Protein AF-S2LGA9-F1 (afdb_monomer_lite)

Organism: NCBI:txid457404

Secondary structure (DSSP, 8-state):
--EEEEEESSS-EEEEEEES-EEEEEEESSEEEEEESSS-EEEEEEES-EEEEEEESSEEEEEESSS-EEEEEEES-EEEEEEESSEEEEE--SSTT--EEEEEEE-SS-EEEEEEESSEEEEEESSS-EEEEEEESTT-EEEEEEESSEEEEEESSS-EEEEE-SS-EEEEESSEEEESSEEEES-EEEEESSEEEESSS-SEETT-EEEEE-SEEEE--SS-----HHHHTTTTPPPP-EEEEEEE-TT-PEEEEEE----PPPP-

Structure (mmCIF, N/CA/C/O backbone):
data_AF-S2LGA9-F1
#
_entry.id   AF-S2LGA9-F1
#
loop_
_atom_site.group_PDB
_atom_site.id
_atom_site.type_symbol
_atom_site.label_atom_id
_atom_site.label_alt_id
_atom_site.label_comp_id
_atom_site.label_asym_id
_atom_site.label_entity_id
_atom_site.label_seq_id
_atom_site.pdbx_PDB_ins_code
_atom_site.Cartn_x
_atom_site.Cartn_y
_atom_site.Cartn_z
_atom_site.occupancy
_atom_site.B_iso_or_equiv
_atom_site.auth_seq_id
_atom_site.auth_comp_id
_atom_site.auth_asym_id
_atom_site.auth_atom_id
_atom_site.pdbx_PDB_model_num
ATOM 1 N N . ASN A 1 1 ? 9.264 -18.770 -9.076 1.00 58.66 1 ASN A N 1
ATOM 2 C CA . ASN A 1 1 ? 10.327 -18.511 -8.082 1.00 58.66 1 ASN A CA 1
ATOM 3 C C . ASN A 1 1 ? 11.539 -18.006 -8.833 1.00 58.66 1 ASN A C 1
ATOM 5 O O . ASN A 1 1 ? 11.959 -18.672 -9.769 1.00 58.66 1 ASN A O 1
ATOM 9 N N . GLY A 1 2 ? 12.019 -16.812 -8.504 1.00 82.31 2 GLY A N 1
ATOM 10 C CA . GLY A 1 2 ? 13.086 -16.122 -9.229 1.00 82.31 2 GLY A CA 1
ATOM 11 C C . GLY A 1 2 ? 13.184 -14.665 -8.782 1.00 82.31 2 GLY A C 1
ATOM 12 O O . GLY A 1 2 ? 12.332 -14.202 -8.023 1.00 82.31 2 GLY A O 1
ATOM 13 N N . THR A 1 3 ? 14.211 -13.963 -9.244 1.00 92.00 3 THR A N 1
ATOM 14 C CA . THR A 1 3 ? 14.429 -12.547 -8.933 1.00 92.00 3 THR A CA 1
ATOM 15 C C . THR A 1 3 ? 14.312 -11.733 -10.216 1.00 92.00 3 THR A C 1
ATOM 17 O O . THR A 1 3 ? 14.988 -12.042 -11.194 1.00 92.00 3 THR A O 1
ATOM 20 N N . ILE A 1 4 ? 13.470 -10.704 -10.207 1.00 92.62 4 ILE A N 1
ATOM 21 C CA . ILE A 1 4 ? 13.366 -9.683 -11.250 1.00 92.62 4 ILE A CA 1
ATOM 22 C C . ILE A 1 4 ? 13.793 -8.361 -10.616 1.00 92.62 4 ILE A C 1
ATOM 24 O O . ILE A 1 4 ? 13.181 -7.916 -9.646 1.00 92.62 4 ILE A O 1
ATOM 28 N N . THR A 1 5 ? 14.837 -7.736 -11.155 1.00 88.19 5 THR A N 1
ATOM 29 C CA . THR A 1 5 ? 15.390 -6.502 -10.590 1.00 88.19 5 THR A CA 1
ATOM 30 C C . THR A 1 5 ? 15.661 -5.483 -11.686 1.00 88.19 5 THR A C 1
ATOM 32 O O . THR A 1 5 ? 16.438 -5.753 -12.600 1.00 88.19 5 THR A O 1
ATOM 35 N N . GLY A 1 6 ? 15.076 -4.295 -11.547 1.00 88.25 6 GLY A N 1
ATOM 36 C CA . GLY A 1 6 ? 15.502 -3.082 -12.233 1.00 88.25 6 GLY A CA 1
ATOM 37 C C . GLY A 1 6 ? 16.333 -2.202 -11.303 1.00 88.25 6 GLY A C 1
ATOM 38 O O . GLY A 1 6 ? 15.943 -1.941 -10.162 1.00 88.25 6 GLY A O 1
ATOM 39 N N . THR A 1 7 ? 17.470 -1.708 -11.792 1.00 90.06 7 THR A N 1
ATOM 40 C CA . THR A 1 7 ? 18.304 -0.708 -11.106 1.00 90.06 7 THR A CA 1
ATOM 41 C C . THR A 1 7 ? 18.660 0.416 -12.069 1.00 90.06 7 THR A C 1
ATOM 43 O O . THR A 1 7 ? 19.183 0.139 -13.147 1.00 90.06 7 THR A O 1
ATOM 46 N N . SER A 1 8 ? 18.430 1.670 -11.682 1.00 87.56 8 SER A N 1
ATOM 47 C CA . SER A 1 8 ? 18.852 2.842 -12.460 1.00 87.56 8 SER A CA 1
ATOM 48 C C . SER A 1 8 ? 19.505 3.892 -11.568 1.00 87.56 8 SER A C 1
ATOM 50 O O . SER A 1 8 ? 19.040 4.147 -10.460 1.00 87.56 8 SER A O 1
ATOM 52 N N . THR A 1 9 ? 20.572 4.520 -12.062 1.00 82.38 9 THR A N 1
ATOM 53 C CA . THR A 1 9 ? 21.290 5.591 -11.353 1.00 82.38 9 THR A CA 1
ATOM 54 C C . THR A 1 9 ? 20.900 7.004 -11.800 1.00 82.38 9 THR A C 1
ATOM 56 O O . THR A 1 9 ? 21.305 7.990 -11.189 1.00 82.38 9 THR A O 1
ATOM 59 N N . GLY A 1 10 ? 20.138 7.118 -12.893 1.00 79.69 10 GLY A N 1
ATOM 60 C CA . GLY A 1 10 ? 19.838 8.395 -13.552 1.00 79.69 10 GLY A CA 1
ATOM 61 C C . GLY A 1 10 ? 18.371 8.589 -13.938 1.00 79.69 10 GLY A C 1
ATOM 62 O O . GLY A 1 10 ? 17.967 9.706 -14.250 1.00 79.69 10 GLY A O 1
ATOM 63 N N . THR A 1 11 ? 17.575 7.521 -13.940 1.00 87.88 11 THR A N 1
ATOM 64 C CA . THR A 1 11 ? 16.201 7.513 -14.458 1.00 87.88 11 THR A CA 1
ATOM 65 C C . THR A 1 11 ? 15.285 6.655 -13.587 1.00 87.88 11 THR A C 1
ATOM 67 O O . THR A 1 11 ? 15.694 6.113 -12.558 1.00 87.88 11 THR A O 1
ATOM 70 N N . TYR A 1 12 ? 14.019 6.549 -13.990 1.00 92.50 12 TYR A N 1
ATOM 71 C CA . TYR A 1 12 ? 13.064 5.621 -13.394 1.00 92.50 12 TYR A CA 1
ATOM 72 C C . TYR A 1 12 ? 13.575 4.180 -13.431 1.00 92.50 12 TYR A C 1
ATOM 74 O O . TYR A 1 12 ? 14.275 3.783 -14.366 1.00 92.50 12 TYR A O 1
ATOM 82 N N . SER A 1 13 ? 13.196 3.398 -12.426 1.00 95.81 13 SER A N 1
ATOM 83 C CA . SER A 1 13 ? 13.544 1.984 -12.348 1.00 95.81 13 SER A CA 1
ATOM 84 C C . SER A 1 13 ? 12.318 1.134 -12.071 1.00 95.81 13 SER A C 1
ATOM 86 O O . SER A 1 13 ? 11.511 1.484 -11.214 1.00 95.81 13 SER A O 1
ATOM 88 N N . TYR A 1 14 ? 12.203 0.011 -12.774 1.00 96.62 14 TYR A N 1
ATOM 89 C CA . TYR A 1 14 ? 11.029 -0.851 -12.750 1.00 96.62 14 TYR A CA 1
ATOM 90 C C . TYR A 1 14 ? 11.454 -2.296 -12.500 1.00 96.62 14 TYR A C 1
ATOM 92 O O . TYR A 1 14 ? 12.314 -2.804 -13.217 1.00 96.62 14 TYR A O 1
ATOM 100 N N . GLY A 1 15 ? 10.833 -2.974 -11.536 1.00 97.31 15 GLY A N 1
ATOM 101 C CA . GLY A 1 15 ? 10.885 -4.434 -11.475 1.00 97.31 15 GLY A CA 1
ATOM 102 C C . GLY A 1 15 ? 10.101 -5.020 -12.648 1.00 97.31 15 GLY A C 1
ATOM 103 O O . GLY A 1 15 ? 10.649 -5.739 -13.478 1.00 97.31 15 GLY A O 1
ATOM 104 N N . ILE A 1 16 ? 8.830 -4.638 -12.767 1.00 97.19 16 ILE A N 1
ATOM 105 C CA . ILE A 1 16 ? 7.974 -4.941 -13.920 1.00 97.19 16 ILE A CA 1
ATOM 106 C C . ILE A 1 16 ? 7.334 -3.644 -14.411 1.00 97.19 16 ILE A C 1
ATOM 108 O O . ILE A 1 16 ? 6.804 -2.877 -13.612 1.00 97.19 16 ILE A O 1
ATOM 112 N N . CYS A 1 17 ? 7.358 -3.420 -15.724 1.00 97.38 17 CYS A N 1
ATOM 113 C CA . CYS A 1 17 ? 6.655 -2.321 -16.381 1.00 97.38 17 CYS A CA 1
ATOM 114 C C . CYS A 1 17 ? 5.637 -2.893 -17.376 1.00 97.38 17 CYS A C 1
ATOM 116 O O . CYS A 1 17 ? 6.016 -3.615 -18.299 1.00 97.38 17 CYS A O 1
ATOM 118 N N . ASN A 1 18 ? 4.359 -2.582 -17.175 1.00 97.44 18 ASN A N 1
ATOM 119 C CA . ASN A 1 18 ? 3.269 -2.846 -18.107 1.00 97.44 18 ASN A CA 1
ATOM 120 C C . ASN A 1 18 ? 2.686 -1.504 -18.557 1.00 97.44 18 ASN A C 1
ATOM 122 O O . ASN A 1 18 ? 1.871 -0.916 -17.850 1.00 97.44 18 ASN A O 1
ATOM 126 N N . GLU A 1 19 ? 3.122 -1.009 -19.713 1.00 97.00 19 GLU A N 1
ATOM 127 C CA . GLU A 1 19 ? 2.663 0.261 -20.281 1.00 97.00 19 GLU A CA 1
ATOM 128 C C . GLU A 1 19 ? 1.884 -0.003 -21.574 1.00 97.00 19 GLU A C 1
ATOM 130 O O . GLU A 1 19 ? 2.404 -0.633 -22.495 1.00 97.00 19 GLU A O 1
ATOM 135 N N . GLY A 1 20 ? 0.615 0.417 -21.630 1.00 96.44 20 GLY A N 1
ATOM 136 C CA . GLY A 1 20 ? -0.270 0.186 -22.784 1.00 96.44 20 GLY A CA 1
ATOM 137 C C . GLY A 1 20 ? -0.671 -1.277 -23.030 1.00 96.44 20 GLY A C 1
ATOM 138 O O . GLY A 1 20 ? -1.336 -1.577 -24.022 1.00 96.44 20 GLY A O 1
ATOM 139 N N . GLY A 1 21 ? -0.237 -2.203 -22.171 1.00 96.19 21 GLY A N 1
ATOM 140 C CA . GLY A 1 21 ? -0.386 -3.643 -22.361 1.00 96.19 21 GLY A CA 1
ATOM 141 C C . GLY A 1 21 ? -1.586 -4.263 -21.644 1.00 96.19 21 GLY A C 1
ATOM 142 O O . GLY A 1 21 ? -2.298 -3.634 -20.860 1.00 96.19 21 GLY A O 1
ATOM 143 N N . THR A 1 22 ? -1.801 -5.553 -21.904 1.00 98.12 22 THR A N 1
ATOM 144 C CA . THR A 1 22 ? -2.757 -6.390 -21.170 1.00 98.12 22 THR A CA 1
ATOM 145 C C . THR A 1 22 ? -2.045 -7.625 -20.641 1.00 98.12 22 THR A C 1
ATOM 147 O O . THR A 1 22 ? -1.488 -8.406 -21.411 1.00 98.12 22 THR A O 1
ATOM 150 N N . ILE A 1 23 ? -2.099 -7.823 -19.328 1.00 98.25 23 ILE A N 1
ATOM 151 C CA . ILE A 1 23 ? -1.626 -9.032 -18.660 1.00 98.25 23 ILE A CA 1
ATOM 152 C C . ILE A 1 23 ? -2.844 -9.751 -18.085 1.00 98.25 23 ILE A C 1
ATOM 154 O O . ILE A 1 23 ? -3.534 -9.217 -17.224 1.00 98.25 23 ILE A O 1
ATOM 158 N N . GLY A 1 24 ? -3.111 -10.980 -18.530 1.00 98.44 24 GLY A N 1
ATOM 159 C CA . GLY A 1 24 ? -4.204 -11.778 -17.963 1.00 98.44 24 GLY A CA 1
ATOM 160 C C . GLY A 1 24 ? -3.960 -12.094 -16.486 1.00 98.44 24 GLY A C 1
ATOM 161 O O . GLY A 1 24 ? -4.748 -11.726 -15.618 1.00 98.44 24 GLY A O 1
ATOM 162 N N . THR A 1 25 ? -2.819 -12.717 -16.188 1.00 98.38 25 THR A N 1
ATOM 163 C CA . THR A 1 25 ? -2.405 -13.037 -14.819 1.00 98.38 25 THR A CA 1
ATOM 164 C C . THR A 1 25 ? -0.927 -12.730 -14.634 1.00 98.38 25 THR A C 1
ATOM 166 O O . THR A 1 25 ? -0.085 -13.223 -15.383 1.00 98.38 25 THR A O 1
ATOM 169 N N . LEU A 1 26 ? -0.616 -11.942 -13.610 1.00 98.12 26 LEU A N 1
ATOM 170 C CA . LEU A 1 26 ? 0.732 -11.695 -13.127 1.00 98.12 26 LEU A CA 1
ATOM 171 C C . LEU A 1 26 ? 0.913 -12.404 -11.786 1.00 98.12 26 LEU A C 1
ATOM 173 O O . LEU A 1 26 ? 0.283 -12.034 -10.800 1.00 98.12 26 LEU A O 1
ATOM 177 N N . THR A 1 27 ? 1.783 -13.412 -11.731 1.00 98.12 27 THR A N 1
ATOM 178 C CA . THR A 1 27 ? 2.088 -14.129 -10.484 1.00 98.12 27 THR A CA 1
ATOM 179 C C . THR A 1 27 ? 3.524 -13.873 -10.049 1.00 98.12 27 THR A C 1
ATOM 181 O O . THR A 1 27 ? 4.467 -14.320 -10.702 1.00 98.12 27 THR A O 1
ATOM 184 N N . ASN A 1 28 ? 3.697 -13.220 -8.901 1.00 97.75 28 ASN A N 1
ATOM 185 C CA . ASN A 1 28 ? 4.987 -13.079 -8.240 1.00 97.75 28 ASN A CA 1
ATOM 186 C C . ASN A 1 28 ? 5.107 -14.079 -7.082 1.00 97.75 28 ASN A C 1
ATOM 188 O O . ASN A 1 28 ? 4.520 -13.886 -6.023 1.00 97.75 28 ASN A O 1
ATOM 192 N N . ASN A 1 29 ? 5.912 -15.125 -7.270 1.00 97.94 29 ASN A N 1
ATOM 193 C CA . ASN A 1 29 ? 6.285 -16.081 -6.213 1.00 97.94 29 ASN A CA 1
ATOM 194 C C . ASN A 1 29 ? 7.739 -15.890 -5.734 1.00 97.94 29 ASN A C 1
ATOM 196 O O . ASN A 1 29 ? 8.292 -16.750 -5.058 1.00 97.94 29 ASN A O 1
ATOM 200 N N . GLY A 1 30 ? 8.415 -14.834 -6.189 1.00 97.50 30 GLY A N 1
ATOM 201 C CA . GLY A 1 30 ? 9.821 -14.571 -5.896 1.00 97.50 30 GLY A CA 1
ATOM 202 C C . GLY A 1 30 ? 10.025 -13.131 -5.453 1.00 97.50 30 GLY A C 1
ATOM 203 O O . GLY A 1 30 ? 9.204 -12.591 -4.719 1.00 97.50 30 GLY A O 1
ATOM 204 N N . THR A 1 31 ? 11.099 -12.505 -5.912 1.00 98.31 31 THR A N 1
ATOM 205 C CA . THR A 1 31 ? 11.400 -11.107 -5.589 1.00 98.31 31 THR A CA 1
ATOM 206 C C . THR A 1 31 ? 11.302 -10.264 -6.849 1.00 98.31 31 THR A C 1
ATOM 208 O O . THR A 1 31 ? 11.946 -10.580 -7.844 1.00 98.31 31 THR A O 1
ATOM 211 N N . THR A 1 32 ? 10.524 -9.188 -6.797 1.00 98.44 32 THR A N 1
ATOM 212 C CA . THR A 1 32 ? 10.418 -8.179 -7.854 1.00 98.44 32 THR A CA 1
ATOM 213 C C . THR A 1 32 ? 10.795 -6.819 -7.277 1.00 98.44 32 THR A C 1
ATOM 215 O O . THR A 1 32 ? 10.130 -6.339 -6.359 1.00 98.44 32 THR A O 1
ATOM 218 N N . THR A 1 33 ? 11.847 -6.193 -7.801 1.00 98.12 33 THR A N 1
ATOM 219 C CA . THR A 1 33 ? 12.394 -4.948 -7.245 1.00 98.12 33 THR A CA 1
ATOM 220 C C . THR A 1 33 ? 12.656 -3.906 -8.325 1.00 98.12 33 THR A C 1
ATOM 222 O O . THR A 1 33 ? 13.310 -4.211 -9.319 1.00 98.12 33 THR A O 1
ATOM 225 N N . GLY A 1 34 ? 12.222 -2.663 -8.105 1.00 97.81 34 GLY A N 1
ATOM 226 C CA . GLY A 1 34 ? 12.680 -1.492 -8.858 1.00 97.81 34 GLY A CA 1
ATOM 227 C C . GLY A 1 34 ? 13.363 -0.483 -7.944 1.00 97.81 34 GLY A C 1
ATOM 228 O O . GLY A 1 34 ? 12.717 0.138 -7.100 1.00 97.81 34 GLY A O 1
ATOM 229 N N . THR A 1 35 ? 14.670 -0.308 -8.128 1.00 96.88 35 THR A N 1
ATOM 230 C CA . THR A 1 35 ? 15.502 0.615 -7.343 1.00 96.88 35 THR A CA 1
ATOM 231 C C . THR A 1 35 ? 16.031 1.740 -8.223 1.00 96.88 35 THR A C 1
ATOM 233 O O . THR A 1 35 ? 16.688 1.467 -9.230 1.00 96.88 35 THR A O 1
ATOM 236 N N . SER A 1 36 ? 15.776 2.996 -7.859 1.00 94.44 36 SER A N 1
ATOM 237 C CA . SER A 1 36 ? 16.357 4.167 -8.534 1.00 94.44 36 SER A CA 1
ATOM 238 C C . SER A 1 36 ? 17.132 5.032 -7.546 1.00 94.44 36 SER A C 1
ATOM 240 O O . SER A 1 36 ? 16.655 5.259 -6.446 1.00 94.44 36 SER A O 1
ATOM 242 N N . THR A 1 37 ? 18.302 5.552 -7.911 1.00 90.94 37 THR A N 1
ATOM 243 C CA . THR A 1 37 ? 19.033 6.470 -7.016 1.00 90.94 37 THR A CA 1
ATOM 244 C C . THR A 1 37 ? 18.646 7.932 -7.224 1.00 90.94 37 THR A C 1
ATOM 246 O O . THR A 1 37 ? 18.849 8.734 -6.330 1.00 90.94 37 THR A O 1
ATOM 249 N N . SER A 1 38 ? 18.092 8.327 -8.375 1.00 87.50 38 SER A N 1
ATOM 250 C CA . SER A 1 38 ? 17.824 9.747 -8.694 1.00 87.50 38 SER A CA 1
ATOM 251 C C . SER A 1 38 ? 16.379 10.052 -9.096 1.00 87.50 38 SER A C 1
ATOM 253 O O . SER A 1 38 ? 15.965 11.213 -9.109 1.00 87.50 38 SER A O 1
ATOM 255 N N . SER A 1 39 ? 15.603 9.022 -9.435 1.00 91.62 39 SER A N 1
ATOM 256 C CA . SER A 1 39 ? 14.206 9.137 -9.841 1.00 91.62 39 SER A CA 1
ATOM 257 C C . SER A 1 39 ? 13.334 8.154 -9.059 1.00 91.62 39 SER A C 1
ATOM 259 O O . SER A 1 39 ? 13.760 7.616 -8.046 1.00 91.62 39 SER A O 1
ATOM 261 N N . SER A 1 40 ? 12.091 7.930 -9.475 1.00 95.19 40 SER A N 1
ATOM 262 C CA . SER A 1 40 ? 11.203 6.986 -8.797 1.00 95.19 40 SER A CA 1
ATOM 263 C C . SER A 1 40 ? 11.577 5.526 -9.054 1.00 95.19 40 SER A C 1
ATOM 265 O O . SER A 1 40 ? 11.982 5.151 -10.160 1.00 95.19 40 SER A O 1
ATOM 267 N N . GLY A 1 41 ? 11.437 4.709 -8.011 1.00 97.56 41 GLY A N 1
ATOM 268 C CA . GLY A 1 41 ? 11.607 3.259 -8.062 1.00 97.56 41 GLY A CA 1
ATOM 269 C C . GLY A 1 41 ? 10.263 2.554 -7.929 1.00 97.56 41 GLY A C 1
ATOM 270 O O . GLY A 1 41 ? 9.512 2.825 -6.993 1.00 97.56 41 GLY A O 1
ATOM 271 N N . TYR A 1 42 ? 9.973 1.647 -8.856 1.00 98.25 42 TYR A N 1
ATOM 272 C CA . TYR A 1 42 ? 8.695 0.954 -8.967 1.00 98.25 42 TYR A CA 1
ATOM 273 C C . TYR A 1 42 ? 8.910 -0.556 -8.899 1.00 98.25 42 TYR A C 1
ATOM 275 O O . TYR A 1 42 ? 9.566 -1.126 -9.769 1.00 98.25 42 TYR A O 1
ATOM 283 N N . GLY A 1 43 ? 8.327 -1.234 -7.912 1.00 98.56 43 GLY A N 1
ATOM 284 C CA . GLY A 1 43 ? 8.288 -2.697 -7.915 1.00 98.56 43 GLY A CA 1
ATOM 285 C C . GLY A 1 43 ? 7.512 -3.190 -9.134 1.00 98.56 43 GLY A C 1
ATOM 286 O O . GLY A 1 43 ? 8.059 -3.879 -9.995 1.00 98.56 43 GLY A O 1
ATOM 287 N N . ILE A 1 44 ? 6.262 -2.747 -9.250 1.00 98.56 44 ILE A N 1
ATOM 288 C CA . ILE A 1 44 ? 5.434 -2.910 -10.447 1.00 98.56 44 ILE A CA 1
ATOM 289 C C . ILE A 1 44 ? 4.897 -1.543 -10.860 1.00 98.56 44 ILE A C 1
ATOM 291 O O . ILE A 1 44 ? 4.317 -0.831 -10.043 1.00 98.56 44 ILE A O 1
ATOM 295 N N . TYR A 1 45 ? 5.061 -1.205 -12.133 1.00 98.31 45 TYR A N 1
ATOM 296 C CA . TYR A 1 45 ? 4.444 -0.047 -12.761 1.00 98.31 45 TYR A CA 1
ATOM 297 C C . TYR A 1 45 ? 3.456 -0.520 -13.825 1.00 98.31 45 TYR A C 1
ATOM 299 O O . TYR A 1 45 ? 3.853 -1.151 -14.804 1.00 98.31 45 TYR A O 1
ATOM 307 N N . ASN A 1 46 ? 2.171 -0.255 -13.609 1.00 98.06 46 ASN A N 1
ATOM 308 C CA . ASN A 1 46 ? 1.087 -0.556 -14.537 1.00 98.06 46 ASN A CA 1
ATOM 309 C C . ASN A 1 46 ? 0.492 0.771 -15.003 1.00 98.06 46 ASN A C 1
ATOM 311 O O . ASN A 1 46 ? -0.076 1.491 -14.187 1.00 98.06 46 ASN A O 1
ATOM 315 N N . LYS A 1 47 ? 0.652 1.115 -16.281 1.00 97.06 47 LYS A N 1
ATOM 316 C CA . LYS A 1 47 ? 0.304 2.441 -16.795 1.00 97.06 47 LYS A CA 1
ATOM 317 C C . LYS A 1 47 ? -0.507 2.368 -18.076 1.00 97.06 47 LYS A C 1
ATOM 319 O O . LYS A 1 47 ? -0.051 1.768 -19.051 1.00 97.06 47 LYS A O 1
ATOM 324 N N . SER A 1 48 ? -1.679 3.003 -18.098 1.00 96.00 48 SER A N 1
ATOM 325 C CA . SER A 1 48 ? -2.583 2.975 -19.261 1.00 96.00 48 SER A CA 1
ATOM 326 C C . SER A 1 48 ? -2.815 1.546 -19.767 1.00 96.00 48 SER A C 1
ATOM 328 O O . SER A 1 48 ? -2.796 1.276 -20.965 1.00 96.00 48 SER A O 1
ATOM 330 N N . ALA A 1 49 ? -2.929 0.604 -18.833 1.00 96.62 49 ALA A N 1
ATOM 331 C CA . ALA A 1 49 ? -2.810 -0.823 -19.081 1.00 96.62 49 ALA A CA 1
ATOM 332 C C . ALA A 1 49 ? -3.796 -1.616 -18.217 1.00 96.62 49 ALA A C 1
ATOM 334 O O . ALA A 1 49 ? -4.474 -1.075 -17.344 1.00 96.62 49 ALA A O 1
ATOM 335 N N . THR A 1 50 ? -3.903 -2.917 -18.478 1.00 97.94 50 THR A N 1
ATOM 336 C CA . THR A 1 50 ? -4.813 -3.810 -17.749 1.00 97.94 50 THR A CA 1
ATOM 337 C C . THR A 1 50 ? -4.062 -5.003 -17.185 1.00 97.94 50 THR A C 1
ATOM 339 O O . THR A 1 50 ? -3.300 -5.660 -17.898 1.00 97.94 50 THR A O 1
ATOM 342 N N . ILE A 1 51 ? -4.324 -5.313 -15.917 1.00 98.62 51 ILE A N 1
ATOM 343 C CA . ILE A 1 51 ? -3.975 -6.59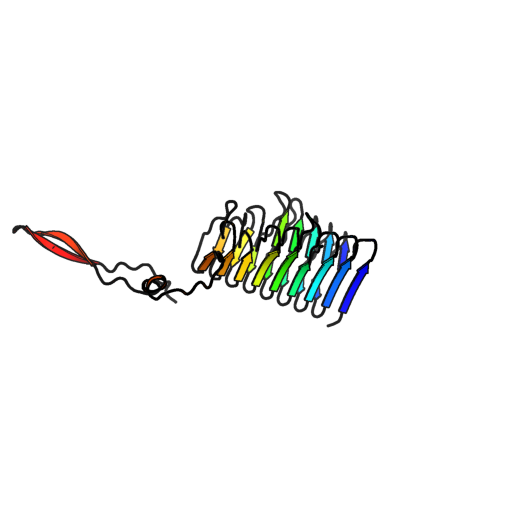0 -15.299 1.00 98.62 51 ILE A CA 1
ATOM 344 C C . ILE A 1 51 ? -5.272 -7.260 -14.840 1.00 98.62 51 ILE A C 1
ATOM 346 O O . ILE A 1 51 ? -6.031 -6.688 -14.062 1.00 98.62 51 ILE A O 1
ATOM 350 N N . GLY A 1 52 ? -5.542 -8.480 -15.303 1.00 98.69 52 GLY A N 1
ATOM 351 C CA . GLY A 1 52 ? -6.681 -9.256 -14.808 1.00 98.69 52 GLY A CA 1
ATOM 352 C C . GLY A 1 52 ? -6.472 -9.609 -13.336 1.00 98.69 52 GLY A C 1
ATOM 353 O O . GLY A 1 52 ? -7.107 -9.044 -12.451 1.00 98.69 52 GLY A O 1
ATOM 354 N N . THR A 1 53 ? -5.508 -10.486 -13.066 1.00 98.81 53 THR A N 1
ATOM 355 C CA . THR A 1 53 ? -5.160 -10.898 -11.700 1.00 98.81 53 THR A CA 1
ATOM 356 C C . THR A 1 53 ? -3.696 -10.617 -11.403 1.00 98.81 53 THR A C 1
ATOM 358 O O . THR A 1 53 ? -2.815 -11.121 -12.098 1.00 98.81 53 THR A O 1
ATOM 361 N N . LEU A 1 54 ? -3.425 -9.870 -10.337 1.00 98.75 54 LEU A N 1
ATOM 362 C CA . LEU A 1 54 ? -2.100 -9.719 -9.749 1.00 98.75 54 LEU A CA 1
ATOM 363 C C . LEU A 1 54 ? -2.035 -10.544 -8.463 1.00 98.75 54 LEU A C 1
ATOM 365 O O . LEU A 1 54 ? -2.633 -10.185 -7.453 1.00 98.75 54 LEU A O 1
ATOM 369 N N . LEU A 1 55 ? -1.303 -11.655 -8.505 1.00 98.75 55 LEU A N 1
ATOM 370 C CA . LEU A 1 55 ? -1.088 -12.549 -7.372 1.00 98.75 55 LEU A CA 1
ATOM 371 C C . LEU A 1 55 ? 0.334 -12.383 -6.840 1.00 98.75 55 LEU A C 1
ATOM 373 O O . LEU A 1 55 ? 1.292 -12.843 -7.465 1.00 98.75 55 LEU A O 1
ATOM 377 N N . ASN A 1 56 ? 0.476 -11.769 -5.670 1.00 98.75 56 ASN A N 1
ATOM 378 C CA . ASN A 1 56 ? 1.755 -11.655 -4.982 1.00 98.75 56 ASN A CA 1
ATOM 379 C C . ASN A 1 56 ? 1.844 -12.643 -3.816 1.00 98.75 56 ASN A C 1
ATOM 381 O O . ASN A 1 56 ? 1.253 -12.416 -2.767 1.00 98.75 56 ASN A O 1
ATOM 385 N N . ASN A 1 57 ? 2.633 -13.702 -3.973 1.00 98.56 57 ASN A N 1
ATOM 386 C CA . ASN A 1 57 ? 3.019 -14.613 -2.889 1.00 98.56 57 ASN A CA 1
ATOM 387 C C . ASN A 1 57 ? 4.467 -14.387 -2.421 1.00 98.56 57 ASN A C 1
ATOM 389 O O . ASN A 1 57 ? 4.909 -15.014 -1.464 1.00 98.56 57 ASN A O 1
ATOM 393 N N . GLY A 1 58 ? 5.222 -13.545 -3.129 1.00 98.44 58 GLY A N 1
ATOM 394 C CA . GLY A 1 58 ? 6.608 -13.214 -2.823 1.00 98.44 58 GLY A CA 1
ATOM 395 C C . GLY A 1 58 ? 6.765 -11.780 -2.324 1.00 98.44 58 GLY A C 1
ATOM 396 O O . GLY A 1 58 ? 5.935 -11.265 -1.578 1.00 98.44 58 GLY A O 1
ATOM 397 N N . THR A 1 59 ? 7.834 -11.122 -2.757 1.00 98.75 59 THR A N 1
ATOM 398 C CA . THR A 1 59 ? 8.153 -9.740 -2.392 1.00 98.75 59 THR A CA 1
ATOM 399 C C . THR A 1 59 ? 8.107 -8.841 -3.617 1.00 98.75 59 THR A C 1
ATOM 401 O O . THR A 1 59 ? 8.717 -9.156 -4.639 1.00 98.75 59 THR A O 1
ATOM 404 N N . ILE A 1 60 ? 7.432 -7.703 -3.494 1.00 98.88 60 ILE A N 1
ATOM 405 C CA . ILE A 1 60 ? 7.458 -6.594 -4.446 1.00 98.88 60 ILE A CA 1
ATOM 406 C C . ILE A 1 60 ? 8.015 -5.370 -3.715 1.00 98.88 60 ILE A C 1
ATOM 408 O O . ILE A 1 60 ? 7.544 -5.020 -2.633 1.00 98.88 60 ILE A O 1
ATOM 412 N N . THR A 1 61 ? 9.042 -4.724 -4.263 1.00 98.69 61 THR A N 1
ATOM 413 C CA . THR A 1 61 ? 9.649 -3.527 -3.663 1.00 98.69 61 THR A CA 1
ATOM 414 C C . THR A 1 61 ? 9.926 -2.455 -4.710 1.00 98.69 61 THR A C 1
ATOM 416 O O . THR A 1 61 ? 10.621 -2.715 -5.687 1.00 98.69 61 THR A O 1
ATOM 419 N N . GLY A 1 62 ? 9.451 -1.233 -4.481 1.00 98.44 62 GLY A N 1
ATOM 420 C CA . GLY A 1 62 ? 9.948 -0.045 -5.176 1.00 98.44 62 GLY A CA 1
ATOM 421 C C . GLY A 1 62 ? 10.629 0.884 -4.195 1.00 98.44 62 GLY A C 1
ATOM 422 O O . GLY A 1 62 ? 10.057 1.235 -3.167 1.00 98.44 62 GLY A O 1
ATOM 423 N N . THR A 1 63 ? 11.868 1.251 -4.484 1.00 97.00 63 THR A N 1
ATOM 424 C CA . THR A 1 63 ? 12.687 2.048 -3.572 1.00 97.00 63 THR A CA 1
ATOM 425 C C . THR A 1 63 ? 13.482 3.094 -4.327 1.00 97.00 63 THR A C 1
ATOM 427 O O . THR A 1 63 ? 13.903 2.880 -5.469 1.00 97.00 63 THR A O 1
ATOM 430 N N . THR A 1 64 ? 13.670 4.242 -3.694 1.00 95.00 64 THR A N 1
ATOM 431 C CA . THR A 1 64 ? 14.518 5.300 -4.219 1.00 95.00 64 THR A CA 1
ATOM 432 C C . THR A 1 64 ? 15.183 6.103 -3.120 1.00 95.00 64 THR A C 1
ATOM 434 O O . THR A 1 64 ? 14.705 6.139 -1.994 1.00 95.00 64 THR A O 1
ATOM 437 N N . GLU A 1 65 ? 16.288 6.754 -3.468 1.00 91.56 65 GLU A N 1
ATOM 438 C CA . GLU A 1 65 ? 17.010 7.674 -2.589 1.00 91.56 65 GLU A CA 1
ATOM 439 C C . GLU A 1 65 ? 16.512 9.126 -2.711 1.00 91.56 65 GLU A C 1
ATOM 441 O O . GLU A 1 65 ? 16.664 9.895 -1.769 1.00 91.56 65 GLU A O 1
ATOM 446 N N . ASN A 1 66 ? 15.913 9.516 -3.847 1.00 87.81 66 ASN A N 1
ATOM 447 C CA . ASN A 1 66 ? 15.713 10.935 -4.200 1.00 87.81 66 ASN A CA 1
ATOM 448 C C . ASN A 1 66 ? 14.316 11.298 -4.749 1.00 87.81 66 ASN A C 1
ATOM 450 O O . ASN A 1 66 ? 14.102 12.437 -5.167 1.00 87.81 66 ASN A O 1
ATOM 454 N N . ARG A 1 67 ? 13.356 10.365 -4.809 1.00 92.62 67 ARG A N 1
ATOM 455 C CA . ARG A 1 67 ? 11.963 10.628 -5.246 1.00 92.62 67 ARG A CA 1
ATOM 456 C C . ARG A 1 67 ? 10.966 9.723 -4.515 1.00 92.62 67 ARG A C 1
ATOM 458 O O . ARG A 1 67 ? 11.224 9.270 -3.413 1.00 92.62 67 ARG A O 1
ATOM 465 N N . ASN A 1 68 ? 9.826 9.439 -5.133 1.00 96.00 68 ASN A N 1
ATOM 466 C CA . ASN A 1 68 ? 8.828 8.530 -4.598 1.00 96.00 68 ASN A CA 1
ATOM 467 C C . ASN A 1 68 ? 9.170 7.071 -4.913 1.00 96.00 68 ASN A C 1
ATOM 469 O O . ASN A 1 68 ? 9.560 6.757 -6.045 1.00 96.00 68 ASN A O 1
ATOM 473 N N . GLY A 1 69 ? 8.987 6.192 -3.933 1.00 97.88 69 GLY A N 1
ATOM 474 C CA . GLY A 1 69 ? 9.142 4.749 -4.092 1.00 97.88 69 GLY A CA 1
ATOM 475 C C . GLY A 1 69 ? 7.800 4.049 -3.998 1.00 97.88 69 GLY A C 1
ATOM 476 O O . GLY A 1 69 ? 7.032 4.301 -3.072 1.00 97.88 69 GLY A O 1
ATOM 477 N N . TYR A 1 70 ? 7.530 3.155 -4.943 1.00 98.50 70 TYR A N 1
ATOM 478 C CA . TYR A 1 70 ? 6.224 2.528 -5.109 1.00 98.50 70 TYR A CA 1
ATOM 479 C C . TYR A 1 70 ? 6.354 1.012 -5.152 1.00 98.50 70 TYR A C 1
ATOM 481 O O . TYR A 1 70 ? 6.945 0.473 -6.088 1.00 98.50 70 TYR A O 1
ATOM 489 N N . GLY A 1 71 ? 5.762 0.299 -4.196 1.00 98.75 71 GLY A N 1
ATOM 490 C CA . GLY A 1 71 ? 5.629 -1.153 -4.308 1.00 98.75 71 GLY A CA 1
ATOM 491 C C . GLY A 1 71 ? 4.866 -1.501 -5.583 1.00 98.75 71 GLY A C 1
ATOM 492 O O . GLY A 1 71 ? 5.402 -2.154 -6.480 1.00 98.75 71 GLY A O 1
ATOM 493 N N . ILE A 1 72 ? 3.650 -0.972 -5.702 1.00 98.75 72 ILE A N 1
ATOM 494 C CA . ILE A 1 72 ? 2.850 -1.016 -6.926 1.00 98.75 72 ILE A CA 1
ATOM 495 C C . ILE A 1 72 ? 2.376 0.396 -7.245 1.00 98.75 72 ILE A C 1
ATOM 497 O O . ILE A 1 72 ? 1.780 1.052 -6.394 1.00 98.75 72 ILE A O 1
ATOM 501 N N . TYR A 1 73 ? 2.615 0.838 -8.476 1.00 98.19 73 TYR A N 1
ATOM 502 C CA . TYR A 1 73 ? 2.018 2.046 -9.021 1.00 98.19 73 TYR A CA 1
ATOM 503 C C . TYR A 1 73 ? 1.100 1.690 -10.187 1.00 98.19 73 TYR A C 1
ATOM 505 O O . TYR A 1 73 ? 1.561 1.190 -11.215 1.00 98.19 73 TYR A O 1
ATOM 513 N N . ASN A 1 74 ? -0.194 1.930 -10.001 1.00 97.25 74 ASN A N 1
ATOM 514 C CA . ASN A 1 74 ? -1.237 1.706 -10.986 1.00 97.25 74 ASN A CA 1
ATOM 515 C C . ASN A 1 74 ? -1.753 3.065 -11.482 1.00 97.25 74 ASN A C 1
ATOM 517 O O . ASN A 1 74 ? -2.511 3.725 -10.782 1.00 97.25 74 ASN A O 1
ATOM 521 N N . GLN A 1 75 ? -1.292 3.498 -12.655 1.00 95.81 75 GLN A N 1
ATOM 522 C CA . GLN A 1 75 ? -1.552 4.831 -13.196 1.00 95.81 75 GLN A CA 1
ATOM 523 C C . GLN A 1 75 ? -2.447 4.763 -14.434 1.00 95.81 75 GLN A C 1
ATOM 525 O O . GLN A 1 75 ? -2.057 4.163 -15.435 1.00 95.81 75 GLN A O 1
ATOM 530 N N . ASP A 1 76 ? -3.625 5.384 -14.405 1.00 94.12 76 ASP A N 1
ATOM 531 C CA . ASP A 1 76 ? -4.608 5.337 -15.500 1.00 94.12 76 ASP A CA 1
ATOM 532 C C . ASP A 1 76 ? -4.852 3.903 -16.005 1.00 94.12 76 ASP A C 1
ATOM 534 O O . ASP A 1 76 ? -4.987 3.640 -17.200 1.00 94.12 76 ASP A O 1
ATOM 538 N N . ALA A 1 77 ? -4.807 2.936 -15.091 1.00 94.75 77 ALA A N 1
ATOM 539 C CA . ALA A 1 77 ? -4.718 1.521 -15.406 1.00 94.75 77 ALA A CA 1
ATOM 540 C C . ALA A 1 77 ? -5.651 0.713 -14.507 1.00 94.75 77 ALA A C 1
ATOM 542 O O . ALA A 1 77 ? -5.985 1.134 -13.400 1.00 94.75 77 ALA A O 1
ATOM 543 N N . SER A 1 78 ? -6.091 -0.452 -14.984 1.00 96.00 78 SER A N 1
ATOM 544 C CA . SER A 1 78 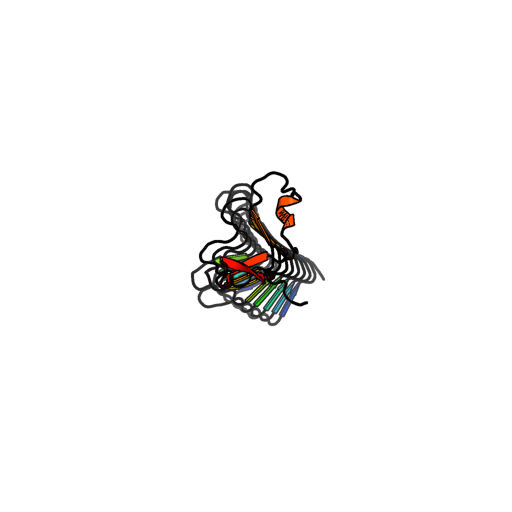? -7.022 -1.308 -14.245 1.00 96.00 78 SER A CA 1
ATOM 545 C C . SER A 1 78 ? -6.333 -2.542 -13.680 1.00 96.00 78 SER A C 1
ATOM 547 O O . SER A 1 78 ? -5.459 -3.144 -14.318 1.00 96.00 78 SER A O 1
ATOM 549 N N . ILE A 1 79 ? -6.771 -2.936 -12.484 1.00 98.25 79 ILE A N 1
ATOM 550 C CA . ILE A 1 79 ? -6.484 -4.248 -11.907 1.00 98.25 79 ILE A CA 1
ATOM 551 C C . ILE A 1 79 ? -7.812 -4.853 -11.464 1.00 98.25 79 ILE A C 1
ATOM 553 O O . ILE A 1 79 ? -8.494 -4.292 -10.610 1.00 98.25 79 ILE A O 1
ATOM 557 N N . THR A 1 80 ? -8.201 -5.995 -12.032 1.00 98.50 80 THR A N 1
ATOM 558 C CA . THR A 1 80 ? -9.480 -6.616 -11.637 1.00 98.50 80 THR A CA 1
ATOM 559 C C . THR A 1 80 ? -9.369 -7.252 -10.251 1.00 98.50 80 THR A C 1
ATOM 561 O O . THR A 1 80 ? -10.202 -7.018 -9.382 1.00 98.50 80 THR A O 1
ATOM 564 N N . GLU A 1 81 ? -8.314 -8.021 -9.996 1.00 98.75 81 GLU A N 1
ATOM 565 C CA . GLU A 1 81 ? -8.072 -8.592 -8.672 1.00 98.75 81 GLU A CA 1
ATOM 566 C C . GLU A 1 81 ? -6.600 -8.478 -8.288 1.00 98.75 81 GLU A C 1
ATOM 568 O O . GLU A 1 81 ? -5.720 -8.995 -8.978 1.00 98.75 81 GLU A O 1
ATOM 573 N N . LEU A 1 82 ? -6.334 -7.815 -7.164 1.00 98.81 82 LEU A N 1
ATOM 574 C CA . LEU A 1 82 ? -5.027 -7.776 -6.525 1.00 98.81 82 LEU A CA 1
ATOM 575 C C . LEU A 1 82 ? -5.077 -8.618 -5.252 1.00 98.81 82 LEU A C 1
ATOM 577 O O . LEU A 1 82 ? -5.719 -8.238 -4.273 1.00 98.81 82 LEU A O 1
ATOM 581 N N . LEU A 1 83 ? -4.376 -9.750 -5.256 1.00 98.88 83 LEU A N 1
ATOM 582 C CA . LEU A 1 83 ? -4.250 -10.641 -4.109 1.00 98.88 83 LEU A CA 1
ATOM 583 C C . LEU A 1 83 ? -2.816 -10.606 -3.577 1.00 98.88 83 LEU A C 1
ATOM 585 O O . LEU A 1 83 ? -1.895 -11.143 -4.196 1.00 98.88 83 LEU A O 1
ATOM 589 N N . ASN A 1 84 ? -2.633 -9.986 -2.413 1.00 98.88 84 ASN A N 1
ATOM 590 C CA . ASN A 1 84 ? -1.354 -9.953 -1.716 1.00 98.88 84 ASN A CA 1
ATOM 591 C C . ASN A 1 84 ? -1.328 -10.969 -0.572 1.00 98.88 84 ASN A C 1
ATOM 593 O O . ASN A 1 84 ? -1.937 -10.744 0.467 1.00 98.88 84 ASN A O 1
ATOM 597 N N . ASN A 1 85 ? -0.571 -12.048 -0.735 1.00 98.81 85 ASN A N 1
ATOM 598 C CA . ASN A 1 85 ? -0.244 -13.013 0.319 1.00 98.81 85 ASN A CA 1
ATOM 599 C C . ASN A 1 85 ? 1.204 -12.866 0.822 1.00 98.81 85 ASN A C 1
ATOM 601 O O . ASN A 1 85 ? 1.588 -13.528 1.781 1.00 98.81 85 ASN A O 1
ATOM 605 N N . GLY A 1 86 ? 2.013 -12.040 0.155 1.00 98.62 86 GLY A N 1
ATOM 606 C CA . GLY A 1 86 ? 3.413 -11.802 0.485 1.00 98.62 86 GLY A CA 1
ATOM 607 C C . GLY A 1 86 ? 3.659 -10.382 0.991 1.00 98.62 86 GLY A C 1
ATOM 608 O O . GLY A 1 86 ? 2.904 -9.849 1.801 1.00 98.62 86 GLY A O 1
ATOM 609 N N . PHE A 1 87 ? 4.732 -9.763 0.508 1.00 98.81 87 PHE A N 1
ATOM 610 C CA . PHE A 1 87 ? 5.163 -8.426 0.909 1.00 98.81 87 PHE A CA 1
ATOM 611 C C . PHE A 1 87 ? 5.086 -7.457 -0.266 1.00 98.81 87 PHE A C 1
ATOM 613 O O . PHE A 1 87 ? 5.604 -7.748 -1.346 1.00 98.81 87 PHE A O 1
ATOM 620 N N . ILE A 1 88 ? 4.502 -6.284 -0.041 1.00 98.94 88 ILE A N 1
ATOM 621 C CA . ILE A 1 88 ? 4.539 -5.148 -0.963 1.00 98.94 88 ILE A CA 1
ATOM 622 C C . ILE A 1 88 ? 5.090 -3.949 -0.199 1.00 98.94 88 ILE A C 1
ATOM 624 O O . ILE A 1 88 ? 4.560 -3.583 0.849 1.00 98.94 88 ILE A O 1
ATOM 628 N N . ARG A 1 89 ? 6.154 -3.331 -0.717 1.00 98.81 89 ARG A N 1
ATOM 629 C CA . ARG A 1 89 ? 6.809 -2.198 -0.059 1.00 98.81 89 ARG A CA 1
ATOM 630 C C . ARG A 1 89 ? 7.161 -1.077 -1.028 1.00 98.81 89 ARG A C 1
ATOM 632 O O . ARG A 1 89 ? 7.848 -1.323 -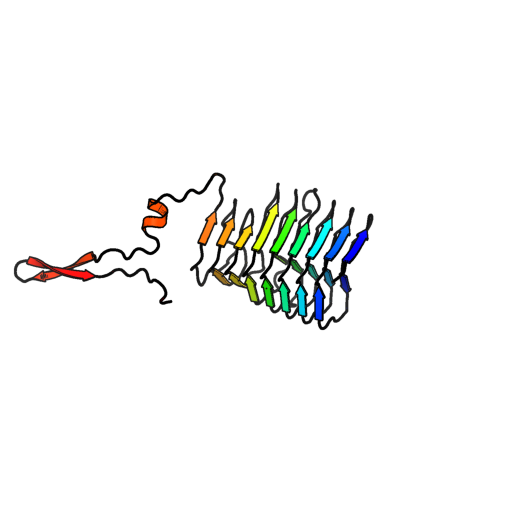2.017 1.00 98.81 89 ARG A O 1
ATOM 639 N N . GLY A 1 90 ? 6.771 0.147 -0.691 1.00 98.69 90 GLY A N 1
ATOM 640 C CA . GLY A 1 90 ? 7.301 1.366 -1.296 1.00 98.69 90 GLY A CA 1
ATOM 641 C C . GLY A 1 90 ? 8.135 2.151 -0.303 1.00 98.69 90 GLY A C 1
ATOM 642 O O . GLY A 1 90 ? 7.665 2.454 0.793 1.00 98.69 90 GLY A O 1
ATOM 643 N N . THR A 1 91 ? 9.360 2.489 -0.688 1.00 98.25 91 THR A N 1
ATOM 644 C CA . THR A 1 91 ? 10.264 3.298 0.131 1.00 98.25 91 THR A CA 1
ATOM 645 C C . THR A 1 91 ? 10.647 4.565 -0.620 1.00 98.25 91 THR A C 1
ATOM 647 O O . THR A 1 91 ? 11.377 4.499 -1.610 1.00 98.25 91 THR A O 1
ATOM 650 N N . GLY A 1 92 ? 10.107 5.698 -0.172 1.00 96.56 92 GLY A N 1
ATOM 651 C CA . GLY A 1 92 ? 10.455 7.019 -0.683 1.00 96.56 92 GLY A CA 1
ATOM 652 C C . GLY A 1 92 ? 11.868 7.428 -0.285 1.00 96.56 92 GLY A C 1
ATOM 653 O O . GLY A 1 92 ? 12.449 6.872 0.648 1.00 96.56 92 GLY A O 1
ATOM 654 N N . GLY A 1 93 ? 12.398 8.405 -1.012 1.00 91.56 93 GLY A N 1
ATOM 655 C CA . GLY A 1 93 ? 13.686 9.011 -0.726 1.00 91.56 93 GLY A CA 1
ATOM 656 C C . GLY A 1 93 ? 13.687 9.836 0.557 1.00 91.56 93 GLY A C 1
ATOM 657 O O . GLY A 1 93 ? 12.669 10.018 1.233 1.00 91.56 93 GLY A O 1
ATOM 658 N N . SER A 1 94 ? 14.869 10.335 0.900 1.00 86.81 94 SER A N 1
ATOM 659 C CA . SER A 1 94 ? 15.107 11.016 2.169 1.00 86.81 94 SER A CA 1
ATOM 660 C C . SER A 1 94 ? 14.922 12.528 2.113 1.00 86.81 94 SER A C 1
ATOM 662 O O . SER A 1 94 ? 15.128 13.183 3.122 1.00 86.81 94 SER A O 1
ATOM 664 N N . SER A 1 95 ? 14.541 13.150 0.995 1.00 86.31 95 SER A N 1
ATOM 665 C CA . SER A 1 95 ? 14.251 14.599 1.001 1.00 86.31 95 SER A CA 1
ATOM 666 C C . SER A 1 95 ? 12.759 14.900 1.164 1.00 86.31 95 SER A C 1
ATOM 668 O O . SER A 1 95 ? 11.903 14.030 1.028 1.00 86.31 95 SER A O 1
ATOM 670 N N . PHE A 1 96 ? 12.434 16.160 1.461 1.00 76.38 96 PHE A N 1
ATOM 671 C CA . PHE A 1 96 ? 11.047 16.616 1.584 1.00 76.38 96 PHE A CA 1
ATOM 672 C C . PHE A 1 96 ? 10.223 16.298 0.325 1.00 76.38 96 PHE A C 1
ATOM 674 O O . PHE A 1 96 ? 10.729 16.395 -0.796 1.00 76.38 96 PHE A O 1
ATOM 681 N N . TYR A 1 97 ? 8.947 15.955 0.525 1.00 81.44 97 TYR A N 1
ATOM 682 C CA . TYR A 1 97 ? 7.976 15.594 -0.525 1.00 81.44 97 TYR A CA 1
ATOM 683 C C . TYR A 1 97 ? 8.266 14.284 -1.282 1.00 81.44 97 TYR A C 1
ATOM 685 O O . TYR A 1 97 ? 7.677 14.036 -2.333 1.00 81.44 97 TYR A O 1
ATOM 693 N N . GLN A 1 98 ? 9.174 13.446 -0.772 1.00 91.12 98 GLN A N 1
ATOM 694 C CA . GLN A 1 98 ? 9.521 12.150 -1.356 1.00 91.12 98 GLN A CA 1
ATOM 695 C C . GLN A 1 98 ? 8.830 11.032 -0.582 1.00 91.12 98 GLN A C 1
ATOM 697 O O . GLN A 1 98 ? 9.282 10.601 0.478 1.00 91.12 98 GLN A O 1
ATOM 702 N N . SER A 1 99 ? 7.697 10.588 -1.105 1.00 96.56 99 SER A N 1
ATOM 703 C CA . SER A 1 99 ? 6.783 9.714 -0.382 1.00 96.56 99 SER A CA 1
ATOM 704 C C . SER A 1 99 ? 6.999 8.242 -0.726 1.00 96.56 99 SER A C 1
ATOM 706 O O . SER A 1 99 ? 7.387 7.879 -1.843 1.00 96.56 99 SER A O 1
ATOM 708 N N . GLY A 1 100 ? 6.751 7.373 0.247 1.00 98.12 100 GLY A N 1
ATOM 709 C CA . GLY A 1 100 ? 6.756 5.927 0.059 1.00 98.12 100 GLY A CA 1
ATOM 710 C C . GLY A 1 100 ? 5.344 5.385 -0.021 1.00 98.12 100 GLY A C 1
ATOM 711 O O . GLY A 1 100 ? 4.545 5.630 0.876 1.00 98.12 100 GLY A O 1
ATOM 712 N N . TYR A 1 101 ? 5.055 4.599 -1.052 1.00 98.56 101 TYR A N 1
ATOM 713 C CA . TYR A 1 101 ? 3.729 4.041 -1.287 1.00 98.56 101 TYR A CA 1
ATOM 714 C C . TYR A 1 101 ? 3.796 2.5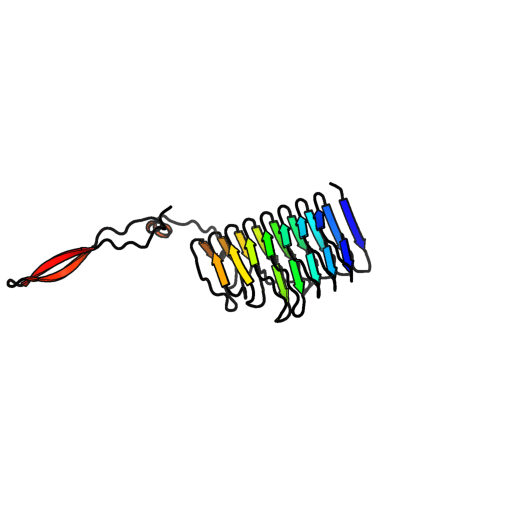24 -1.402 1.00 98.56 101 TYR A C 1
ATOM 716 O O . TYR A 1 101 ? 4.378 2.000 -2.355 1.00 98.56 101 TYR A O 1
ATOM 724 N N . GLY A 1 102 ? 3.173 1.794 -0.479 1.00 98.75 102 GLY A N 1
ATOM 725 C CA . GLY A 1 102 ? 2.995 0.352 -0.649 1.00 98.75 102 GLY A CA 1
ATOM 726 C C . GLY A 1 102 ? 2.247 0.082 -1.953 1.00 98.75 102 GLY A C 1
ATOM 727 O O . GLY A 1 102 ? 2.784 -0.545 -2.870 1.00 98.75 102 GLY A O 1
ATOM 728 N N . ILE A 1 103 ? 1.046 0.645 -2.064 1.00 98.69 103 ILE A N 1
ATOM 729 C CA . ILE A 1 103 ? 0.248 0.656 -3.290 1.00 98.69 103 ILE A CA 1
ATOM 730 C C . ILE A 1 103 ? -0.246 2.074 -3.541 1.00 98.69 103 ILE A C 1
ATOM 732 O O . ILE A 1 103 ? -0.809 2.703 -2.650 1.00 98.69 103 ILE A O 1
ATOM 736 N N . TYR A 1 104 ? -0.046 2.554 -4.761 1.00 97.62 104 TYR A N 1
ATOM 737 C CA . TYR A 1 104 ? -0.546 3.840 -5.220 1.00 97.62 104 TYR A CA 1
ATOM 738 C C . TYR A 1 104 ? -1.388 3.639 -6.476 1.00 97.62 104 TYR A C 1
ATOM 740 O O . TYR A 1 104 ? -0.915 3.043 -7.450 1.00 97.62 104 TYR A O 1
ATOM 748 N N . HIS A 1 105 ? -2.631 4.106 -6.437 1.00 96.00 105 HIS A N 1
ATOM 749 C CA . HIS A 1 105 ? -3.557 4.078 -7.565 1.00 96.00 105 HIS A CA 1
ATOM 750 C C . HIS A 1 105 ? -3.933 5.506 -7.957 1.00 96.00 105 HIS A C 1
ATOM 752 O O . HIS A 1 105 ? -4.478 6.254 -7.155 1.00 96.00 105 HIS A O 1
ATOM 758 N N . ASP A 1 106 ? -3.608 5.891 -9.181 1.00 93.19 106 ASP A N 1
ATOM 759 C CA . ASP A 1 106 ? -3.764 7.259 -9.679 1.00 93.19 106 ASP A CA 1
ATOM 760 C C . ASP A 1 106 ? -4.403 7.187 -11.061 1.00 93.19 106 ASP A C 1
ATOM 762 O O . ASP A 1 106 ? -3.727 6.905 -12.051 1.00 93.19 106 ASP A O 1
ATOM 766 N N . ALA A 1 107 ? -5.726 7.301 -11.128 1.00 83.06 107 ALA A N 1
ATOM 767 C CA . ALA A 1 107 ? -6.460 7.091 -12.368 1.00 83.06 107 ALA A CA 1
ATOM 768 C C . ALA A 1 107 ? -7.766 7.882 -12.415 1.00 83.06 107 ALA A C 1
ATOM 770 O O . ALA A 1 107 ? -8.417 8.091 -11.395 1.00 83.06 107 ALA A O 1
ATOM 771 N N . MET A 1 108 ? -8.201 8.243 -13.622 1.00 82.19 108 MET A N 1
ATOM 772 C CA . MET A 1 108 ? -9.540 8.794 -13.843 1.00 82.19 108 MET A CA 1
ATOM 773 C C . MET A 1 108 ? -10.523 7.712 -14.293 1.00 82.19 108 MET A C 1
ATOM 775 O O . MET A 1 108 ? -10.375 7.168 -15.384 1.00 82.19 108 MET A O 1
ATOM 779 N N . ASP A 1 109 ? -11.536 7.428 -13.470 1.00 81.06 109 ASP A N 1
ATOM 780 C CA . ASP A 1 109 ? -12.649 6.506 -13.770 1.00 81.06 109 ASP A CA 1
ATOM 781 C C . ASP A 1 109 ? -12.219 5.058 -14.088 1.00 81.06 109 ASP A C 1
ATOM 783 O O . ASP A 1 109 ? -12.951 4.284 -14.713 1.00 81.06 109 ASP A O 1
ATOM 787 N N . ILE A 1 110 ? -11.020 4.674 -13.645 1.00 87.44 110 ILE A N 1
ATOM 788 C CA . ILE A 1 110 ? -10.472 3.325 -13.777 1.00 87.44 110 ILE A CA 1
ATOM 789 C C . ILE A 1 110 ? -10.123 2.815 -12.384 1.00 87.44 110 ILE A C 1
ATOM 791 O O . ILE A 1 110 ? -9.553 3.534 -11.563 1.00 87.44 110 ILE A O 1
ATOM 795 N N . ASN A 1 111 ? -10.454 1.551 -12.124 1.00 91.94 111 ASN A N 1
ATOM 796 C CA . ASN A 1 111 ? -10.464 1.020 -10.769 1.00 91.94 111 ASN A CA 1
ATOM 797 C C . ASN A 1 111 ? -9.428 -0.082 -10.563 1.00 91.94 111 ASN A C 1
ATOM 799 O O . ASN A 1 111 ? -9.081 -0.840 -11.478 1.00 91.94 111 ASN A O 1
ATOM 803 N N . ILE A 1 112 ? -9.056 -0.248 -9.299 1.00 96.38 112 ILE A N 1
ATOM 804 C CA . ILE A 1 112 ? -8.779 -1.573 -8.758 1.00 96.38 112 ILE A CA 1
ATOM 805 C C . ILE A 1 112 ? -10.121 -2.128 -8.269 1.00 96.38 112 ILE A C 1
ATOM 807 O O . ILE A 1 112 ? -10.702 -1.626 -7.307 1.00 96.38 112 ILE A O 1
ATOM 811 N N . GLU A 1 113 ? -10.652 -3.143 -8.951 1.00 97.19 113 GLU A N 1
ATOM 812 C CA . GLU A 1 113 ? -11.998 -3.654 -8.647 1.00 97.19 113 GLU A CA 1
ATOM 813 C C . GLU A 1 113 ? -12.029 -4.358 -7.282 1.00 97.19 113 GLU A C 1
ATOM 815 O O . GLU A 1 113 ? -12.968 -4.180 -6.503 1.00 97.19 113 GLU A O 1
ATOM 820 N N . LYS A 1 114 ? -10.978 -5.114 -6.950 1.00 98.44 114 LYS A N 1
ATOM 821 C CA . LYS A 1 114 ? -10.836 -5.755 -5.643 1.00 98.44 114 LYS A CA 1
ATOM 822 C C . LYS A 1 114 ? -9.378 -5.869 -5.229 1.00 98.44 114 LYS A C 1
ATOM 824 O O . LYS A 1 114 ? -8.558 -6.437 -5.951 1.00 98.44 114 LYS A O 1
ATOM 829 N N . LEU A 1 115 ? -9.086 -5.412 -4.017 1.00 98.69 115 LEU A N 1
ATOM 830 C CA . LEU A 1 115 ? -7.811 -5.617 -3.350 1.00 98.69 115 LEU A CA 1
ATOM 831 C C . LEU A 1 115 ? -8.003 -6.468 -2.098 1.00 98.69 115 LEU A C 1
ATOM 833 O O . LEU A 1 115 ? -8.774 -6.120 -1.209 1.00 98.69 115 LEU A O 1
ATOM 837 N N . THR A 1 116 ? -7.306 -7.597 -2.023 1.00 98.88 116 THR A N 1
ATOM 838 C CA . THR A 1 116 ? -7.280 -8.470 -0.845 1.00 98.88 116 THR A CA 1
ATOM 839 C C . THR A 1 116 ? -5.857 -8.579 -0.325 1.00 98.88 116 THR A C 1
ATOM 841 O O . THR A 1 116 ? -4.981 -9.134 -0.990 1.00 98.88 116 THR A O 1
ATOM 844 N N . ASN A 1 117 ? -5.630 -8.060 0.877 1.00 98.88 117 ASN A N 1
ATOM 845 C CA . ASN A 1 117 ? -4.363 -8.163 1.580 1.00 98.88 117 ASN A CA 1
ATOM 846 C C . ASN A 1 117 ? -4.439 -9.224 2.681 1.00 98.88 117 ASN A C 1
ATOM 848 O O . ASN A 1 117 ? -5.071 -9.003 3.708 1.00 98.88 117 ASN A O 1
ATOM 852 N N . ASN A 1 118 ? -3.753 -10.345 2.490 1.00 98.88 118 ASN A N 1
ATOM 853 C CA . ASN A 1 118 ? -3.487 -11.357 3.516 1.00 98.88 118 ASN A CA 1
ATOM 854 C C . ASN A 1 118 ? -2.042 -11.288 4.041 1.00 98.88 118 ASN A C 1
ATOM 856 O O . ASN A 1 118 ? -1.722 -11.916 5.045 1.00 98.88 118 ASN A O 1
ATOM 860 N N . GLY A 1 119 ? -1.166 -10.569 3.336 1.00 98.81 119 GLY A N 1
ATOM 861 C CA . GLY A 1 119 ? 0.238 -10.392 3.681 1.00 98.81 119 GLY A CA 1
ATOM 862 C C . GLY A 1 119 ? 0.519 -9.034 4.320 1.00 98.81 119 GLY A C 1
ATOM 863 O O . GLY A 1 119 ? -0.227 -8.550 5.170 1.00 98.81 119 GLY A O 1
ATOM 864 N N . ILE A 1 120 ? 1.625 -8.416 3.915 1.00 98.94 120 ILE A N 1
ATOM 865 C CA . ILE A 1 120 ? 2.084 -7.126 4.436 1.00 98.94 120 ILE A CA 1
ATOM 866 C C . ILE A 1 120 ? 2.178 -6.115 3.294 1.00 98.94 120 ILE A C 1
ATOM 868 O O . ILE A 1 120 ? 2.789 -6.391 2.259 1.00 98.94 120 ILE A O 1
ATOM 872 N N . ILE A 1 121 ? 1.596 -4.935 3.503 1.00 98.94 121 ILE A N 1
ATOM 873 C CA . ILE A 1 121 ? 1.727 -3.768 2.628 1.00 98.94 121 ILE A CA 1
ATOM 874 C C . ILE A 1 121 ? 2.320 -2.624 3.445 1.00 98.94 121 ILE A C 1
ATOM 876 O O . ILE A 1 121 ? 1.831 -2.307 4.531 1.00 98.94 121 ILE A O 1
ATOM 880 N N . THR A 1 122 ? 3.376 -1.995 2.937 1.00 98.88 122 THR A N 1
ATOM 881 C CA . THR A 1 122 ? 4.068 -0.922 3.653 1.00 98.88 122 THR A CA 1
ATOM 882 C C . THR A 1 122 ? 4.479 0.217 2.727 1.00 98.88 122 THR A C 1
ATOM 884 O O . THR A 1 122 ? 5.180 -0.012 1.742 1.00 98.88 122 THR A O 1
ATOM 887 N N . GLY A 1 123 ? 4.105 1.447 3.071 1.00 98.75 123 GLY A N 1
ATOM 888 C CA . GLY A 1 123 ? 4.699 2.662 2.519 1.00 98.75 123 GLY A CA 1
ATOM 889 C C . GLY A 1 123 ? 5.482 3.404 3.583 1.00 98.75 123 GLY A C 1
ATOM 890 O O . GLY A 1 123 ? 4.947 3.710 4.651 1.00 98.75 123 GLY A O 1
ATOM 891 N N . THR A 1 124 ? 6.753 3.661 3.296 1.00 98.25 124 THR A N 1
ATOM 892 C CA . THR A 1 124 ? 7.672 4.321 4.225 1.00 98.25 124 THR A CA 1
ATOM 893 C C . THR A 1 124 ? 8.500 5.394 3.548 1.00 98.25 124 THR A C 1
ATOM 895 O O . THR A 1 124 ? 8.973 5.200 2.430 1.00 98.25 124 THR A O 1
ATOM 898 N N . SER A 1 125 ? 8.800 6.454 4.267 1.00 96.06 125 SER A N 1
ATOM 899 C CA . SER A 1 125 ? 9.718 7.519 3.854 1.00 96.06 125 SER A CA 1
ATOM 900 C C . SER A 1 125 ? 10.408 8.092 5.089 1.00 96.06 125 SER A C 1
ATOM 902 O O . SER A 1 125 ? 10.023 7.795 6.217 1.00 96.06 125 SER A O 1
ATOM 904 N N . GLU A 1 126 ? 11.438 8.908 4.887 1.00 93.81 126 GLU A N 1
ATOM 905 C CA . GLU A 1 126 ? 12.073 9.636 5.991 1.00 93.81 126 GLU A CA 1
ATOM 906 C C . GLU A 1 126 ? 11.417 11.010 6.183 1.00 93.81 126 GLU A C 1
ATOM 908 O O . GLU A 1 126 ? 10.943 11.342 7.267 1.00 93.81 126 GLU A O 1
ATOM 913 N N . ASN A 1 127 ? 11.352 11.794 5.100 1.00 92.31 127 ASN A N 1
ATOM 914 C CA . ASN A 1 127 ? 10.952 13.204 5.136 1.00 92.31 127 ASN A CA 1
ATOM 915 C C . ASN A 1 127 ? 9.727 13.540 4.269 1.00 92.31 127 ASN A C 1
ATOM 917 O O . ASN A 1 127 ? 9.154 14.615 4.424 1.00 92.31 127 ASN A O 1
ATOM 921 N N . GLY A 1 128 ? 9.316 12.653 3.357 1.00 94.69 128 GLY A N 1
ATOM 922 C CA . GLY A 1 128 ? 7.989 12.703 2.734 1.00 94.69 128 GLY A CA 1
ATOM 923 C C . GLY A 1 128 ? 6.977 11.856 3.497 1.00 94.69 128 GLY A C 1
ATOM 924 O O . GLY A 1 128 ? 7.278 11.337 4.577 1.00 94.69 128 GLY A O 1
ATOM 925 N N . ASP A 1 129 ? 5.806 11.650 2.911 1.00 96.94 129 ASP A N 1
ATOM 926 C CA . ASP A 1 129 ? 4.727 10.892 3.544 1.00 96.94 129 ASP A CA 1
ATOM 927 C C . ASP A 1 129 ? 4.842 9.386 3.282 1.00 96.94 129 ASP A C 1
ATOM 929 O O . ASP A 1 129 ? 5.318 8.944 2.231 1.00 96.94 129 ASP A O 1
ATOM 933 N N . GLY A 1 130 ? 4.367 8.586 4.231 1.00 98.06 130 GLY A N 1
ATOM 934 C CA . GLY A 1 130 ? 4.315 7.133 4.099 1.00 98.06 130 GLY A CA 1
ATOM 935 C C . GLY A 1 130 ? 2.887 6.637 3.944 1.00 98.06 130 GLY A C 1
ATOM 936 O O . GLY A 1 130 ? 2.106 6.735 4.884 1.00 98.06 130 GLY A O 1
ATOM 937 N N . TYR A 1 131 ? 2.556 6.033 2.808 1.00 98.50 131 TYR A N 1
ATOM 938 C CA . TYR A 1 131 ? 1.219 5.520 2.514 1.00 98.50 131 TYR A CA 1
ATOM 939 C C . TYR A 1 131 ? 1.236 4.004 2.352 1.00 98.50 131 TYR A C 1
ATOM 941 O O . TYR A 1 131 ? 1.829 3.481 1.406 1.00 98.50 131 TYR A O 1
ATOM 949 N N . GLY A 1 132 ? 0.549 3.269 3.226 1.00 98.75 132 GLY A N 1
ATOM 950 C CA . GLY A 1 132 ? 0.339 1.838 3.009 1.00 98.75 132 GLY A CA 1
ATOM 951 C C . GLY A 1 132 ? -0.392 1.615 1.685 1.00 98.75 132 GLY A C 1
ATOM 952 O O . GLY A 1 132 ? 0.134 0.973 0.772 1.00 98.75 132 GLY A O 1
ATOM 953 N N . ILE A 1 133 ? -1.570 2.222 1.562 1.00 98.62 133 ILE A N 1
ATOM 954 C CA . ILE A 1 133 ? -2.352 2.301 0.328 1.00 98.62 133 ILE A CA 1
ATOM 955 C C . ILE A 1 133 ? -2.811 3.744 0.142 1.00 98.62 133 ILE A C 1
ATOM 957 O O . ILE A 1 133 ? -3.338 4.335 1.082 1.00 98.62 133 ILE A O 1
ATOM 961 N N . ALA A 1 134 ? -2.638 4.283 -1.062 1.00 96.69 134 ALA A N 1
ATOM 962 C CA . ALA A 1 134 ? -3.159 5.593 -1.420 1.00 96.69 134 ALA A CA 1
ATOM 963 C C . ALA A 1 134 ? -3.861 5.592 -2.781 1.00 96.69 134 ALA A C 1
ATOM 965 O O . ALA A 1 134 ? -3.398 4.932 -3.719 1.00 96.69 134 ALA A O 1
ATOM 966 N N . THR A 1 135 ? -4.931 6.377 -2.897 1.00 93.75 135 THR A N 1
ATOM 967 C CA . THR A 1 135 ? -5.495 6.791 -4.187 1.00 93.75 135 THR A CA 1
ATOM 968 C C . THR A 1 135 ? -5.412 8.303 -4.336 1.00 93.75 135 THR A C 1
ATOM 970 O O . THR A 1 135 ? -5.712 9.025 -3.388 1.00 93.75 135 THR A O 1
ATOM 973 N N . PHE A 1 136 ? -5.060 8.797 -5.518 1.00 81.19 136 PHE A N 1
ATOM 974 C CA . PHE A 1 136 ? -5.039 10.234 -5.799 1.00 81.19 136 PHE A CA 1
ATOM 975 C C . PHE A 1 136 ? -5.861 10.532 -7.049 1.00 81.19 136 PHE A C 1
ATOM 977 O O . PHE A 1 136 ? -5.905 9.708 -7.955 1.00 81.19 136 PHE A O 1
ATOM 984 N N . ILE A 1 137 ? -6.478 11.720 -7.084 1.00 69.44 137 ILE A N 1
ATOM 985 C CA . ILE A 1 137 ? -7.543 12.147 -8.014 1.00 69.44 137 ILE A CA 1
ATOM 986 C C . ILE A 1 137 ? -8.926 11.623 -7.601 1.00 69.44 137 ILE A C 1
ATOM 988 O O . ILE A 1 137 ? -9.106 10.447 -7.316 1.00 69.44 137 ILE A O 1
ATOM 992 N N . ASN A 1 138 ? -9.920 12.522 -7.615 1.00 65.44 138 ASN A N 1
ATOM 993 C CA . ASN A 1 138 ? -11.290 12.333 -7.103 1.00 65.44 138 ASN A CA 1
ATOM 994 C C . ASN A 1 138 ? -12.093 11.159 -7.709 1.00 65.44 138 ASN A C 1
ATOM 996 O O . ASN A 1 138 ? -13.254 10.988 -7.345 1.00 65.44 138 ASN A O 1
ATOM 1000 N N . THR A 1 139 ? -11.542 10.412 -8.669 1.00 74.44 139 THR A N 1
ATOM 1001 C CA . THR A 1 139 ? -12.213 9.264 -9.298 1.00 74.44 139 THR A CA 1
ATOM 1002 C C . THR A 1 139 ? -11.340 8.006 -9.383 1.00 74.44 139 THR A C 1
ATOM 1004 O O . THR A 1 139 ? -11.725 7.041 -10.046 1.00 74.44 139 THR A O 1
ATOM 1007 N N . ALA A 1 140 ? -10.183 7.979 -8.714 1.00 82.62 140 ALA A N 1
ATOM 1008 C CA . ALA A 1 140 ? -9.319 6.803 -8.655 1.00 82.62 140 ALA A CA 1
ATOM 1009 C C . ALA A 1 140 ? -9.834 5.805 -7.607 1.00 82.62 140 ALA A C 1
ATOM 1011 O O . ALA A 1 140 ? -9.484 5.913 -6.437 1.00 82.62 140 ALA A O 1
ATOM 1012 N N . VAL A 1 141 ? -10.608 4.795 -8.027 1.00 87.50 141 VAL A N 1
ATOM 1013 C CA . VAL A 1 141 ? -11.325 3.928 -7.073 1.00 87.50 141 VAL A CA 1
ATOM 1014 C C . VAL A 1 141 ? -10.645 2.593 -6.780 1.00 87.50 141 VAL A C 1
ATOM 1016 O O . VAL A 1 141 ? -10.316 1.822 -7.684 1.00 87.50 141 VAL A O 1
ATOM 1019 N N . ILE A 1 142 ? -10.540 2.256 -5.490 1.00 93.69 142 ILE A N 1
ATOM 1020 C CA . ILE A 1 142 ? -10.391 0.872 -5.009 1.00 93.69 142 ILE A CA 1
ATOM 1021 C C . ILE A 1 142 ? -11.742 0.425 -4.450 1.00 93.69 142 ILE A C 1
ATOM 1023 O O . ILE A 1 142 ? -12.060 0.707 -3.299 1.00 93.69 142 ILE A O 1
ATOM 1027 N N . LYS A 1 143 ? -12.557 -0.276 -5.245 1.00 94.38 143 LYS A N 1
ATOM 1028 C CA . LYS A 1 143 ? -13.975 -0.493 -4.886 1.00 94.38 143 LYS A CA 1
ATOM 1029 C C . LYS A 1 143 ? -14.145 -1.347 -3.637 1.00 94.38 143 LYS A C 1
ATOM 1031 O O . LYS A 1 143 ? -14.919 -1.014 -2.742 1.00 94.38 143 LYS A O 1
ATOM 1036 N N . ILE A 1 144 ? -13.441 -2.476 -3.595 1.00 97.44 144 ILE A N 1
ATOM 1037 C CA . ILE A 1 144 ? -13.490 -3.422 -2.482 1.00 97.44 144 ILE A CA 1
ATOM 1038 C C . ILE A 1 144 ? -12.082 -3.587 -1.936 1.00 97.44 144 ILE A C 1
ATOM 1040 O O . ILE A 1 144 ? -11.183 -4.043 -2.646 1.00 97.44 144 ILE A O 1
ATOM 1044 N N . LEU A 1 145 ? -11.917 -3.272 -0.656 1.00 98.19 145 LEU A N 1
ATOM 1045 C CA . LEU A 1 145 ? -10.663 -3.418 0.061 1.00 98.19 145 LEU A CA 1
ATOM 1046 C C . LEU A 1 145 ? -10.859 -4.378 1.234 1.00 98.19 145 LEU A C 1
ATOM 1048 O O . LEU A 1 145 ? -11.555 -4.075 2.199 1.00 98.19 145 LEU A O 1
ATOM 1052 N N . VAL A 1 146 ? -10.240 -5.552 1.162 1.00 98.69 146 VAL A N 1
ATOM 1053 C CA . VAL A 1 146 ? -10.256 -6.544 2.242 1.00 98.69 146 VAL A CA 1
ATOM 1054 C C . VAL A 1 146 ? -8.864 -6.623 2.843 1.00 98.69 146 VAL A C 1
ATOM 1056 O O . VAL A 1 146 ? -7.913 -6.996 2.156 1.00 98.69 146 VAL A O 1
ATOM 1059 N N . ASN A 1 147 ? -8.742 -6.303 4.128 1.00 98.81 147 ASN A N 1
ATOM 1060 C CA . ASN A 1 147 ? -7.494 -6.445 4.865 1.00 98.81 147 ASN A CA 1
ATOM 1061 C C . ASN A 1 147 ? -7.611 -7.529 5.936 1.00 98.81 147 ASN A C 1
ATOM 1063 O O . ASN A 1 147 ? -8.257 -7.324 6.959 1.00 98.81 147 ASN A O 1
ATOM 1067 N N . ASN A 1 148 ? -6.934 -8.651 5.719 1.00 98.69 148 ASN A N 1
ATOM 1068 C CA . ASN A 1 148 ? -6.734 -9.722 6.698 1.00 98.69 148 ASN A CA 1
ATOM 1069 C C . ASN A 1 148 ? -5.291 -9.757 7.230 1.00 98.69 148 ASN A C 1
ATOM 1071 O O . ASN A 1 148 ? -5.014 -10.426 8.220 1.00 98.69 148 ASN A O 1
ATOM 1075 N N . GLY A 1 149 ? -4.372 -9.064 6.555 1.00 98.75 149 GLY A N 1
ATOM 1076 C CA . GLY A 1 149 ? -2.971 -8.950 6.935 1.00 98.75 149 GLY A CA 1
ATOM 1077 C C . GLY A 1 149 ? -2.653 -7.619 7.615 1.00 98.75 149 GLY A C 1
ATOM 1078 O O . GLY A 1 149 ? -3.459 -7.068 8.366 1.00 98.75 149 GLY A O 1
ATOM 1079 N N . THR A 1 150 ? -1.468 -7.085 7.330 1.00 98.88 150 THR A N 1
ATOM 1080 C CA . THR A 1 150 ? -1.001 -5.810 7.886 1.00 98.88 150 THR A CA 1
ATOM 1081 C C . THR A 1 150 ? -0.841 -4.767 6.790 1.00 98.88 150 THR A C 1
ATOM 1083 O O . THR A 1 150 ? -0.222 -5.034 5.758 1.00 98.88 150 THR A O 1
ATOM 1086 N N . ILE A 1 151 ? -1.351 -3.563 7.034 1.00 98.94 151 ILE A N 1
ATOM 1087 C CA . ILE A 1 151 ? -1.120 -2.378 6.206 1.00 98.94 151 ILE A CA 1
ATOM 1088 C C . ILE A 1 151 ? -0.476 -1.305 7.080 1.00 98.94 151 ILE A C 1
ATOM 1090 O O . ILE A 1 151 ? -0.908 -1.061 8.207 1.00 98.94 151 ILE A O 1
ATOM 1094 N N . THR A 1 152 ? 0.588 -0.683 6.581 1.00 98.81 152 THR A N 1
ATOM 1095 C CA . THR A 1 152 ? 1.371 0.299 7.335 1.00 98.81 152 THR A CA 1
ATOM 1096 C C . THR A 1 152 ? 1.764 1.476 6.456 1.00 98.81 152 THR A C 1
ATOM 1098 O O . THR A 1 152 ? 2.457 1.291 5.458 1.00 98.81 152 THR A O 1
ATOM 1101 N N . GLY A 1 153 ? 1.372 2.684 6.853 1.00 98.62 153 GLY A N 1
ATOM 1102 C CA . GLY A 1 153 ? 1.930 3.930 6.330 1.00 98.62 153 GLY A CA 1
ATOM 1103 C C . GLY A 1 153 ? 2.663 4.684 7.421 1.00 98.62 153 GLY A C 1
ATOM 1104 O O . GLY A 1 153 ? 2.075 5.066 8.432 1.00 98.62 153 GLY A O 1
ATOM 1105 N N . THR A 1 154 ? 3.967 4.866 7.273 1.00 97.31 154 THR A N 1
ATOM 1106 C CA . THR A 1 154 ? 4.772 5.472 8.335 1.00 97.31 154 THR A CA 1
ATOM 1107 C C . THR A 1 154 ? 5.925 6.283 7.782 1.00 97.31 154 THR A C 1
ATOM 1109 O O . THR A 1 154 ? 6.350 6.094 6.649 1.00 97.31 154 THR A O 1
ATOM 1112 N N . THR A 1 155 ? 6.432 7.202 8.585 1.00 95.88 155 THR A N 1
ATOM 1113 C CA . THR A 1 155 ? 7.524 8.097 8.208 1.00 95.88 155 THR A CA 1
ATOM 1114 C C . THR A 1 155 ? 8.160 8.681 9.458 1.00 95.88 155 THR A C 1
ATOM 1116 O O . THR A 1 155 ? 7.513 8.779 10.505 1.00 95.88 155 THR A O 1
ATOM 1119 N N . GLU A 1 156 ? 9.415 9.101 9.376 1.00 93.19 156 GLU A N 1
ATOM 1120 C CA . GLU A 1 156 ? 10.099 9.715 10.514 1.00 93.19 156 GLU A CA 1
ATOM 1121 C C . GLU A 1 156 ? 9.582 11.135 10.765 1.00 93.19 156 GLU A C 1
ATOM 1123 O O . GLU A 1 156 ? 9.144 11.445 11.877 1.00 93.19 156 GLU A O 1
ATOM 1128 N N . ASN A 1 157 ? 9.504 11.966 9.722 1.00 93.88 157 ASN A N 1
ATOM 1129 C CA . ASN A 1 157 ? 9.357 13.417 9.879 1.00 93.88 157 ASN A CA 1
ATOM 1130 C C . ASN A 1 157 ? 8.119 14.030 9.202 1.00 93.88 157 ASN A C 1
ATOM 1132 O O . ASN A 1 157 ? 7.913 15.234 9.333 1.00 93.88 157 ASN A O 1
ATOM 1136 N N . SER A 1 158 ? 7.283 13.232 8.527 1.00 95.56 158 SER A N 1
ATOM 1137 C CA . SER A 1 158 ? 6.031 13.706 7.900 1.00 95.56 158 SER A CA 1
ATOM 1138 C C . SER A 1 158 ? 4.802 12.934 8.403 1.00 95.56 158 SER A C 1
ATOM 1140 O O . SER A 1 158 ? 4.832 12.367 9.508 1.00 95.56 158 SER A O 1
ATOM 1142 N N . ASP A 1 159 ? 3.749 12.884 7.585 1.00 96.50 159 ASP A N 1
ATOM 1143 C CA . ASP A 1 159 ? 2.530 12.131 7.831 1.00 96.50 159 ASP A CA 1
ATOM 1144 C C . ASP A 1 159 ? 2.588 10.687 7.320 1.00 96.50 159 ASP A C 1
ATOM 1146 O O . ASP A 1 159 ? 3.183 10.365 6.290 1.00 96.50 159 ASP A O 1
ATOM 1150 N N . GLY A 1 160 ? 1.954 9.787 8.070 1.00 97.62 160 GLY A N 1
ATOM 1151 C CA . GLY A 1 160 ? 1.850 8.376 7.705 1.00 97.62 160 GLY A CA 1
ATOM 1152 C C . GLY A 1 160 ? 0.404 7.908 7.686 1.00 97.62 160 GLY A C 1
ATOM 1153 O O . GLY A 1 160 ? -0.302 8.027 8.685 1.00 97.62 160 GLY A O 1
ATOM 1154 N N . TYR A 1 161 ? -0.027 7.321 6.580 1.00 98.19 161 TYR A N 1
ATOM 1155 C CA . TYR A 1 161 ? -1.407 6.911 6.366 1.00 98.19 161 TYR A CA 1
ATOM 1156 C C . TYR A 1 161 ? -1.468 5.424 6.052 1.00 98.19 161 TYR A C 1
ATOM 1158 O O . TYR A 1 161 ? -0.896 4.963 5.064 1.00 98.19 161 TYR A O 1
ATOM 1166 N N . GLY A 1 162 ? -2.160 4.650 6.888 1.00 98.50 162 GLY A N 1
ATOM 1167 C CA . GLY A 1 162 ? -2.360 3.229 6.610 1.00 98.50 162 GLY A CA 1
ATOM 1168 C C . GLY A 1 162 ? -3.084 3.060 5.276 1.00 98.50 162 GLY A C 1
ATOM 1169 O O . GLY A 1 162 ? -2.557 2.438 4.352 1.00 98.50 162 GLY A O 1
ATOM 1170 N N . ILE A 1 163 ? -4.260 3.677 5.169 1.00 98.31 163 ILE A N 1
ATOM 1171 C CA . ILE A 1 163 ? -5.044 3.782 3.938 1.00 98.31 163 ILE A CA 1
ATOM 1172 C C . ILE A 1 163 ? -5.559 5.220 3.802 1.00 98.31 163 ILE A C 1
ATOM 1174 O O . ILE A 1 163 ? -6.220 5.715 4.715 1.00 98.31 163 ILE A O 1
ATOM 1178 N N . ASP A 1 164 ? -5.299 5.853 2.661 1.00 96.12 164 ASP A N 1
ATOM 1179 C CA . ASP A 1 164 ? -5.871 7.149 2.271 1.00 96.12 164 ASP A CA 1
ATOM 1180 C C . ASP A 1 164 ? -6.506 7.037 0.885 1.00 96.12 164 ASP A C 1
ATOM 1182 O O . ASP A 1 164 ? -5.811 6.744 -0.087 1.00 96.12 164 ASP A O 1
ATOM 1186 N N . THR A 1 165 ? -7.824 7.202 0.780 1.00 93.19 165 THR A N 1
ATOM 1187 C CA . THR A 1 165 ? -8.517 7.076 -0.515 1.00 93.19 165 THR A CA 1
ATOM 1188 C C . THR A 1 165 ? -9.375 8.293 -0.877 1.00 93.19 165 THR A C 1
ATOM 1190 O O . THR A 1 165 ? -9.134 9.378 -0.361 1.00 93.19 165 THR A O 1
ATOM 1193 N N . THR A 1 166 ? -10.357 8.186 -1.786 1.00 88.69 166 THR A N 1
ATOM 1194 C CA . THR A 1 166 ? -11.199 9.334 -2.205 1.00 88.69 166 THR A CA 1
ATOM 1195 C C . THR A 1 166 ? -12.682 9.196 -1.840 1.00 88.69 166 THR A C 1
ATOM 1197 O O . THR A 1 166 ? -13.569 9.718 -2.507 1.00 88.69 166 THR A O 1
ATOM 1200 N N . ASN A 1 167 ? -12.951 8.567 -0.695 1.00 81.69 167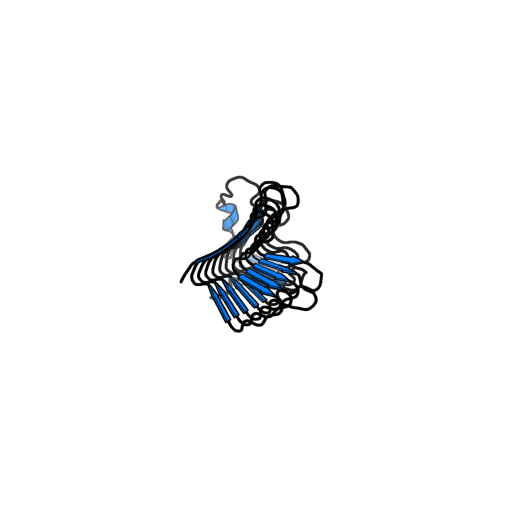 ASN A N 1
ATOM 1201 C CA . ASN A 1 167 ? -14.268 8.245 -0.127 1.00 81.69 167 ASN A CA 1
ATOM 1202 C C . ASN A 1 167 ? -15.100 7.253 -0.946 1.00 81.69 167 ASN A C 1
ATOM 1204 O O . ASN A 1 167 ? -16.326 7.331 -1.013 1.00 81.69 167 ASN A O 1
ATOM 1208 N N . ASP A 1 168 ? -14.421 6.287 -1.536 1.00 81.69 168 ASP A N 1
ATOM 1209 C CA . ASP A 1 168 ? -14.920 5.446 -2.617 1.00 81.69 168 ASP A CA 1
ATOM 1210 C C . ASP A 1 168 ? -14.720 3.944 -2.373 1.00 81.69 168 ASP A C 1
ATOM 1212 O O . ASP A 1 168 ? -15.285 3.115 -3.093 1.00 81.69 168 ASP A O 1
ATOM 1216 N N . ALA A 1 169 ? -13.969 3.582 -1.336 1.00 86.50 169 ALA A N 1
ATOM 1217 C CA . ALA A 1 169 ? -13.739 2.203 -0.964 1.00 86.50 169 ALA A CA 1
ATOM 1218 C C . ALA A 1 169 ? -14.838 1.636 -0.043 1.00 86.50 169 ALA A C 1
ATOM 1220 O O . ALA A 1 169 ? -15.510 2.305 0.749 1.00 86.50 169 ALA A O 1
ATOM 1221 N N . THR A 1 170 ? -15.023 0.323 -0.136 1.00 94.88 170 THR A N 1
ATOM 1222 C CA . THR A 1 170 ? -15.689 -0.465 0.903 1.00 94.88 170 THR A CA 1
ATOM 1223 C C . THR A 1 170 ? -14.632 -1.311 1.594 1.00 94.88 170 THR A C 1
ATOM 1225 O O . THR A 1 170 ? -14.166 -2.311 1.039 1.00 94.88 170 THR A O 1
ATOM 1228 N N . LEU A 1 171 ? -14.232 -0.896 2.797 1.00 97.50 171 LEU A N 1
ATOM 1229 C CA . LEU A 1 171 ? -13.217 -1.576 3.595 1.00 97.50 171 LEU A CA 1
ATOM 1230 C C . LEU A 1 171 ? -13.847 -2.633 4.508 1.00 97.50 171 LEU A C 1
ATOM 1232 O O . LEU A 1 171 ? -14.763 -2.353 5.281 1.00 97.50 171 LEU A O 1
ATOM 1236 N N . ALA A 1 172 ? -13.288 -3.839 4.481 1.00 97.94 172 ALA A N 1
ATOM 1237 C CA . ALA A 1 172 ? -13.465 -4.855 5.510 1.00 97.94 172 ALA A CA 1
ATOM 1238 C C . ALA A 1 172 ? -12.099 -5.177 6.126 1.00 97.94 172 ALA A C 1
ATOM 1240 O O . ALA A 1 172 ? -11.247 -5.794 5.484 1.00 97.94 172 ALA A O 1
ATOM 1241 N N . ASN A 1 173 ? -11.880 -4.742 7.365 1.00 98.19 173 ASN A N 1
ATOM 1242 C CA . ASN A 1 173 ? -10.638 -4.978 8.091 1.00 98.19 173 ASN A CA 1
ATOM 1243 C C . ASN A 1 173 ? -10.829 -6.075 9.140 1.00 98.19 173 ASN A C 1
ATOM 1245 O O . ASN A 1 173 ? -11.585 -5.879 10.083 1.00 98.19 173 ASN A O 1
ATOM 1249 N N . THR A 1 174 ? -10.116 -7.188 9.017 1.00 97.75 174 THR A N 1
ATOM 1250 C CA . THR A 1 174 ? -9.950 -8.207 10.070 1.00 97.75 174 THR A CA 1
ATOM 1251 C C . THR A 1 174 ? -8.503 -8.284 10.573 1.00 97.75 174 THR A C 1
ATOM 1253 O O . THR A 1 174 ? -8.248 -8.878 11.617 1.00 97.75 174 THR A O 1
ATOM 1256 N N . GLY A 1 175 ? -7.565 -7.659 9.854 1.00 98.19 175 GLY A N 1
ATOM 1257 C CA . GLY A 1 175 ? -6.152 -7.582 10.203 1.00 98.19 175 GLY A CA 1
ATOM 1258 C C . GLY A 1 175 ? -5.773 -6.301 10.951 1.00 98.19 175 GLY A C 1
ATOM 1259 O O . GLY A 1 175 ? -6.535 -5.771 11.763 1.00 98.19 175 GLY A O 1
ATOM 1260 N N . VAL A 1 176 ? -4.571 -5.794 10.680 1.00 98.50 176 VAL A N 1
ATOM 1261 C CA . VAL A 1 176 ? -4.015 -4.590 11.312 1.00 98.5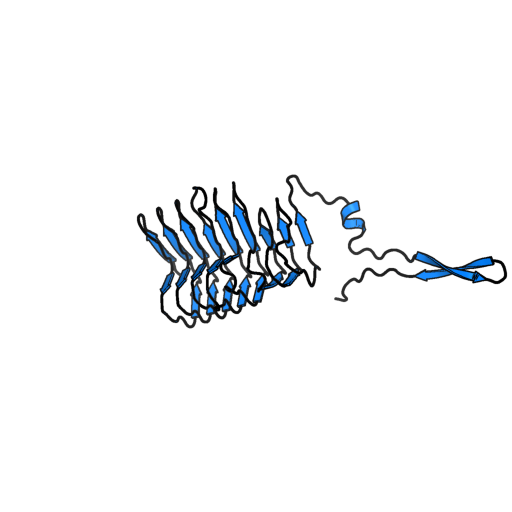0 176 VAL A CA 1
ATOM 1262 C C . VAL A 1 176 ? -3.813 -3.498 10.274 1.00 98.50 176 VAL A C 1
ATOM 1264 O O . VAL A 1 176 ? -3.211 -3.732 9.226 1.00 98.50 176 VAL A O 1
ATOM 1267 N N . ILE A 1 177 ? -4.269 -2.290 10.584 1.00 98.69 177 ILE A N 1
ATOM 1268 C CA . ILE A 1 177 ? -3.966 -1.092 9.808 1.00 98.69 177 ILE A CA 1
ATOM 1269 C C . ILE A 1 177 ? -3.345 -0.076 10.752 1.00 98.69 177 ILE A C 1
ATOM 1271 O O . ILE A 1 177 ? -3.965 0.347 11.728 1.00 98.69 177 ILE A O 1
ATOM 1275 N N . TYR A 1 178 ? -2.118 0.315 10.441 1.00 98.12 178 TYR A N 1
ATOM 1276 C CA . TYR A 1 178 ? -1.401 1.359 11.147 1.00 98.12 178 TYR A CA 1
ATOM 1277 C C . TYR A 1 178 ? -1.089 2.501 10.187 1.00 98.12 178 TYR A C 1
ATOM 1279 O O . TYR A 1 178 ? -0.561 2.277 9.095 1.00 98.12 178 TYR A O 1
ATOM 1287 N N . GLY A 1 179 ? -1.338 3.728 10.620 1.00 97.88 179 GLY A N 1
ATOM 1288 C CA . GLY A 1 179 ? -0.735 4.894 9.996 1.00 97.88 179 GLY A CA 1
ATOM 1289 C C . GLY A 1 179 ? -0.293 5.887 11.044 1.00 97.88 179 GLY A C 1
ATOM 1290 O O . GLY A 1 179 ? -1.056 6.163 11.964 1.00 97.88 179 GLY A O 1
ATOM 1291 N N . LYS A 1 180 ? 0.926 6.422 10.927 1.00 96.38 180 LYS A N 1
ATOM 1292 C CA . LYS A 1 180 ? 1.460 7.379 11.908 1.00 96.38 180 LYS A CA 1
ATOM 1293 C C . LYS A 1 180 ? 0.458 8.495 12.223 1.00 96.38 180 LYS A C 1
ATOM 1295 O O . LYS A 1 180 ? 0.237 8.756 13.397 1.00 96.38 180 LYS A O 1
ATOM 1300 N N . THR A 1 181 ? -0.182 9.073 11.211 1.00 96.12 181 THR A N 1
ATOM 1301 C CA . THR A 1 181 ? -1.177 10.149 11.324 1.00 96.12 181 THR A CA 1
ATOM 1302 C C . THR A 1 181 ? -2.608 9.625 11.324 1.00 96.12 181 THR A C 1
ATOM 1304 O O . THR A 1 181 ? -3.385 9.977 12.205 1.00 96.12 181 THR A O 1
ATOM 1307 N N . ASN A 1 182 ? -2.979 8.745 10.394 1.00 95.81 182 ASN A N 1
ATOM 1308 C CA . ASN A 1 182 ? -4.299 8.110 10.396 1.00 95.81 182 ASN A CA 1
ATOM 1309 C C . ASN A 1 182 ? -4.159 6.645 9.994 1.00 95.81 182 ASN A C 1
ATOM 1311 O O . ASN A 1 182 ? -3.493 6.330 9.008 1.00 95.81 182 ASN A O 1
ATOM 1315 N N . ALA A 1 183 ? -4.848 5.741 10.694 1.00 96.81 183 ALA A N 1
ATOM 1316 C CA . ALA A 1 183 ? -4.960 4.368 10.214 1.00 96.81 183 ALA A CA 1
ATOM 1317 C C . ALA A 1 183 ? -5.726 4.352 8.890 1.00 96.81 183 ALA A C 1
ATOM 1319 O O . ALA A 1 183 ? -5.264 3.762 7.916 1.00 96.81 183 ALA A O 1
ATOM 1320 N N . ILE A 1 184 ? -6.873 5.037 8.862 1.00 97.12 184 ILE A N 1
ATOM 1321 C CA . ILE A 1 184 ? -7.710 5.176 7.672 1.00 97.12 184 ILE A CA 1
ATOM 1322 C C . ILE A 1 184 ? -8.244 6.604 7.536 1.00 97.12 184 ILE A C 1
ATOM 1324 O O . ILE A 1 184 ? -8.693 7.218 8.509 1.00 97.12 184 ILE A O 1
ATOM 1328 N N . ILE A 1 185 ? -8.228 7.128 6.319 1.00 94.81 185 ILE A N 1
ATOM 1329 C CA . ILE A 1 185 ? -8.778 8.436 5.972 1.00 94.81 185 ILE A CA 1
ATOM 1330 C C . ILE A 1 185 ? -9.437 8.354 4.592 1.00 94.81 185 ILE A C 1
ATOM 1332 O O . ILE A 1 185 ? -8.976 7.626 3.717 1.00 94.81 185 ILE A O 1
ATOM 1336 N N . ASN A 1 186 ? -10.558 9.060 4.425 1.00 93.31 186 ASN A N 1
ATOM 1337 C CA . ASN A 1 186 ? -11.309 9.114 3.170 1.00 93.31 186 ASN A CA 1
ATOM 1338 C C . ASN A 1 186 ? -11.645 7.723 2.583 1.00 93.31 186 ASN A C 1
ATOM 1340 O O . ASN A 1 186 ? -11.566 7.524 1.374 1.00 93.31 186 ASN A O 1
ATOM 1344 N N . VAL A 1 187 ? -11.976 6.722 3.404 1.00 91.06 187 VAL A N 1
ATOM 1345 C CA . VAL A 1 187 ? -12.224 5.352 2.911 1.00 91.06 187 VAL A CA 1
ATOM 1346 C C . VAL A 1 187 ? -13.630 5.172 2.350 1.00 91.06 187 VAL A C 1
ATOM 1348 O O . VAL A 1 187 ? -13.863 4.225 1.624 1.00 91.06 187 VAL A O 1
ATOM 1351 N N . GLY A 1 188 ? -14.570 6.083 2.603 1.00 91.44 188 GLY A N 1
ATOM 1352 C CA . GLY A 1 188 ? -15.971 5.896 2.226 1.00 91.44 188 GLY A CA 1
ATOM 1353 C C . GLY A 1 188 ? -16.685 5.107 3.315 1.00 91.44 188 GLY A C 1
ATOM 1354 O O . GLY A 1 188 ? -17.077 5.693 4.325 1.00 91.44 188 GLY A O 1
ATOM 1355 N N . THR A 1 189 ? -16.814 3.785 3.167 1.00 93.75 189 THR A N 1
ATOM 1356 C CA . THR A 1 189 ? -17.404 2.921 4.212 1.00 93.75 189 THR A CA 1
ATOM 1357 C C . THR A 1 189 ? -16.406 1.903 4.745 1.00 93.75 189 THR A C 1
ATOM 1359 O O . THR A 1 189 ? -15.657 1.290 3.985 1.00 93.75 189 THR A O 1
ATOM 1362 N N . ALA A 1 190 ? -16.398 1.697 6.062 1.00 93.94 190 ALA A N 1
ATOM 1363 C CA . ALA A 1 190 ? -15.489 0.753 6.698 1.00 93.94 190 ALA A CA 1
ATOM 1364 C C . ALA A 1 190 ? -16.187 -0.114 7.752 1.00 93.94 190 ALA A C 1
ATOM 1366 O O . ALA A 1 190 ? -16.836 0.374 8.678 1.00 93.94 190 ALA A O 1
ATOM 1367 N N . ASN A 1 191 ? -15.980 -1.424 7.632 1.00 94.38 191 ASN A N 1
ATOM 1368 C CA . ASN A 1 191 ? -16.281 -2.416 8.652 1.00 94.38 191 ASN A CA 1
ATOM 1369 C C . ASN A 1 191 ? -14.968 -2.835 9.317 1.00 94.38 191 ASN A C 1
ATOM 1371 O O . ASN A 1 191 ? -14.125 -3.485 8.694 1.00 94.38 191 ASN A O 1
ATOM 1375 N N . ASN A 1 192 ? -14.786 -2.457 10.578 1.00 93.44 192 ASN A N 1
ATOM 1376 C CA . ASN A 1 192 ? -13.622 -2.824 11.366 1.00 93.44 192 ASN A CA 1
ATOM 1377 C C . ASN A 1 192 ? -13.947 -3.990 12.306 1.00 93.44 192 ASN A C 1
ATOM 1379 O O . ASN A 1 192 ? -14.737 -3.845 13.236 1.00 93.44 192 ASN A O 1
ATOM 1383 N N . TYR A 1 193 ? -13.282 -5.116 12.088 1.00 93.62 193 TYR A N 1
ATOM 1384 C CA . TYR A 1 193 ? -13.243 -6.306 12.944 1.00 93.62 193 TYR A CA 1
ATOM 1385 C C . TYR A 1 193 ? -11.826 -6.581 13.484 1.00 93.62 193 TYR A C 1
ATOM 1387 O O . TYR A 1 193 ? -11.650 -7.471 14.309 1.00 93.62 193 TYR A O 1
ATOM 1395 N N . GLY A 1 194 ? -10.825 -5.838 13.003 1.00 94.75 194 GLY A N 1
ATOM 1396 C CA . GLY A 1 194 ? -9.419 -5.964 13.374 1.00 94.75 194 GLY A CA 1
ATOM 1397 C C . GLY A 1 194 ? -8.927 -4.782 14.208 1.00 94.75 194 GLY A C 1
ATOM 1398 O O . GLY A 1 194 ? -9.634 -4.285 15.086 1.00 94.75 194 GLY A O 1
ATOM 1399 N N . LEU A 1 195 ? -7.704 -4.326 13.935 1.00 94.62 195 LEU A N 1
ATOM 1400 C CA . LEU A 1 195 ? -7.064 -3.208 14.631 1.00 94.62 195 LEU A CA 1
ATOM 1401 C C . LEU A 1 195 ? -6.861 -2.017 13.694 1.00 94.62 195 LEU A C 1
ATOM 1403 O O . LEU A 1 195 ? -6.292 -2.173 12.613 1.00 94.62 195 LEU A O 1
ATOM 1407 N N . LEU A 1 196 ? -7.266 -0.831 14.144 1.00 94.75 196 LEU A N 1
ATOM 1408 C CA . LEU A 1 196 ? -6.903 0.454 13.546 1.00 94.75 196 LEU A CA 1
ATOM 1409 C C . LEU A 1 196 ? -6.023 1.217 14.534 1.00 94.75 196 LEU A C 1
ATOM 1411 O O . LEU A 1 196 ? -6.396 1.351 15.697 1.00 94.75 196 LEU A O 1
ATOM 1415 N N . ILE A 1 197 ? -4.859 1.692 14.098 1.00 94.62 197 ILE A N 1
ATOM 1416 C CA . ILE A 1 197 ? -3.860 2.295 14.985 1.00 94.62 197 ILE A CA 1
ATOM 1417 C C . ILE A 1 197 ? -3.278 3.560 14.345 1.00 94.62 197 ILE A C 1
ATOM 1419 O O . ILE A 1 197 ? -2.853 3.529 13.191 1.00 94.62 197 ILE A O 1
ATOM 1423 N N . SER A 1 198 ? -3.219 4.659 15.095 1.00 93.38 198 SER A N 1
ATOM 1424 C CA . SER A 1 198 ? -2.429 5.840 14.719 1.00 93.38 198 SER A CA 1
ATOM 1425 C C . SER A 1 198 ? -1.620 6.386 15.881 1.00 93.38 198 SER A C 1
ATOM 1427 O O . SER A 1 198 ? -1.909 6.036 17.014 1.00 93.38 198 SER A O 1
ATOM 1429 N N . GLN A 1 199 ? -0.608 7.215 15.629 1.00 91.56 199 GLN A N 1
ATOM 1430 C CA . GLN A 1 199 ? 0.182 7.861 16.689 1.00 91.56 199 GLN A CA 1
ATOM 1431 C C . GLN A 1 199 ? -0.227 9.315 16.900 1.00 91.56 199 GLN A C 1
ATOM 1433 O O . GLN A 1 199 ? -0.533 9.765 18.006 1.00 91.56 199 GLN A O 1
ATOM 1438 N N . THR A 1 200 ? -0.259 10.053 15.802 1.00 89.81 200 THR A N 1
ATOM 1439 C CA . THR A 1 200 ? -0.771 11.410 15.696 1.00 89.81 200 THR A CA 1
ATOM 1440 C C . THR A 1 200 ? -2.159 11.368 15.044 1.00 89.81 200 THR A C 1
ATOM 1442 O O . THR A 1 200 ? -2.734 10.289 14.887 1.00 89.81 200 THR A O 1
ATOM 1445 N N . GLY A 1 201 ? -2.738 12.542 14.766 1.00 88.19 201 GLY A N 1
ATOM 1446 C CA . GLY A 1 201 ? -4.026 12.675 14.072 1.00 88.19 201 GLY A CA 1
ATOM 1447 C C . GLY A 1 201 ? -5.204 11.947 14.730 1.00 88.19 201 GLY A C 1
ATOM 1448 O O . GLY A 1 201 ? -5.128 11.479 15.868 1.00 88.19 201 GLY A O 1
ATOM 1449 N N . ASP A 1 202 ? -6.329 11.886 14.028 1.00 89.25 202 ASP A N 1
ATOM 1450 C CA . ASP A 1 202 ? -7.432 10.997 14.395 1.00 89.25 202 ASP A CA 1
ATOM 1451 C C . ASP A 1 202 ? -7.194 9.628 13.764 1.00 89.25 202 ASP A C 1
ATOM 1453 O O . ASP A 1 202 ? -6.825 9.533 12.601 1.00 89.25 202 ASP A O 1
ATOM 1457 N N . THR A 1 203 ? -7.440 8.529 14.470 1.00 90.81 203 THR A N 1
ATOM 1458 C CA . THR A 1 203 ? -7.182 7.201 13.888 1.00 90.81 203 THR A CA 1
ATOM 1459 C C . THR A 1 203 ? -8.051 6.914 12.654 1.00 90.81 203 THR A C 1
ATOM 1461 O O . THR A 1 203 ? -7.615 6.205 11.746 1.00 90.81 203 THR A O 1
ATOM 1464 N N . VAL A 1 204 ? -9.246 7.510 12.599 1.00 92.56 204 VAL A N 1
ATOM 1465 C CA . VAL A 1 204 ? -10.207 7.450 11.488 1.00 92.56 204 VAL A CA 1
ATOM 1466 C C . VAL A 1 204 ? -10.620 8.879 11.126 1.00 92.56 204 VAL A C 1
ATOM 1468 O O . VAL A 1 204 ? -11.039 9.617 12.014 1.00 92.56 204 VAL A O 1
ATOM 1471 N N . SER A 1 205 ? -10.523 9.283 9.853 1.00 91.00 205 SER A N 1
ATOM 1472 C CA . SER A 1 205 ? -10.844 10.663 9.433 1.00 91.00 205 SER A CA 1
ATOM 1473 C C . SER A 1 205 ? -11.388 10.780 7.993 1.00 91.00 205 SER A C 1
ATOM 1475 O O . SER A 1 205 ? -11.676 9.778 7.332 1.00 91.00 205 SER A O 1
ATOM 1477 N N . GLY A 1 206 ? -11.554 12.014 7.500 1.00 85.25 206 GLY A N 1
ATOM 1478 C CA . GLY A 1 206 ? -11.795 12.321 6.081 1.00 85.25 206 GLY A CA 1
ATOM 1479 C C . GLY A 1 206 ? -13.181 11.955 5.544 1.00 85.25 206 GLY A C 1
ATOM 1480 O O . GLY A 1 206 ? -13.336 11.663 4.369 1.00 85.25 206 GLY A O 1
ATOM 1481 N N . GLY A 1 207 ? -14.210 11.905 6.392 1.00 83.69 207 GLY A N 1
ATOM 1482 C CA . GLY A 1 207 ? -15.553 11.480 5.961 1.00 83.69 207 GLY A CA 1
ATOM 1483 C C . GLY A 1 207 ? -15.748 9.961 5.900 1.00 83.69 207 GLY A C 1
ATOM 1484 O O . GLY A 1 207 ? -16.820 9.498 5.514 1.00 83.69 207 GLY A O 1
ATOM 1485 N N . THR A 1 208 ? -14.758 9.185 6.358 1.00 88.12 208 THR A N 1
ATOM 1486 C CA . THR A 1 208 ? -14.895 7.736 6.540 1.00 88.12 208 THR A CA 1
ATOM 1487 C C . THR A 1 208 ? -16.060 7.417 7.478 1.00 88.12 208 THR A C 1
ATOM 1489 O O . THR A 1 208 ? -16.067 7.817 8.643 1.00 88.12 208 THR A O 1
ATOM 1492 N N . SER A 1 209 ? -17.025 6.646 6.982 1.00 88.06 209 SER A N 1
ATOM 1493 C CA . SER A 1 209 ? -18.177 6.166 7.743 1.00 88.06 209 SER A CA 1
ATOM 1494 C C . SER A 1 209 ? -17.920 4.751 8.259 1.00 88.06 209 SER A C 1
ATOM 1496 O O . SER A 1 209 ? -17.915 3.788 7.489 1.00 88.06 209 SER A O 1
ATOM 1498 N N . ILE A 1 210 ? -17.717 4.610 9.572 1.00 84.81 210 ILE A N 1
ATOM 1499 C CA . ILE A 1 210 ? -17.622 3.292 10.209 1.00 84.81 210 ILE A CA 1
ATOM 1500 C C . ILE A 1 210 ? -19.029 2.702 10.344 1.00 84.81 210 ILE A C 1
ATOM 1502 O O . ILE A 1 210 ? -19.825 3.165 11.158 1.00 84.81 210 ILE A O 1
ATOM 1506 N N . THR A 1 211 ? -19.344 1.683 9.549 1.00 84.25 211 THR A N 1
ATOM 1507 C CA . THR A 1 211 ? -20.661 1.026 9.564 1.00 84.25 211 THR A CA 1
ATOM 1508 C C . THR A 1 211 ? -20.741 -0.066 10.620 1.00 84.25 211 THR A C 1
ATOM 1510 O O . THR A 1 211 ? -21.776 -0.233 11.255 1.00 84.25 211 THR A O 1
ATOM 1513 N N . ASN A 1 212 ? -19.637 -0.781 10.839 1.00 75.69 212 ASN A N 1
ATOM 1514 C CA . ASN A 1 212 ? -19.496 -1.795 11.879 1.00 75.69 212 ASN A CA 1
ATOM 1515 C C . ASN A 1 212 ? -18.127 -1.639 12.545 1.00 75.69 212 ASN A C 1
ATOM 1517 O O . ASN A 1 212 ? -17.112 -1.616 11.853 1.00 75.69 212 ASN A O 1
ATOM 1521 N N . SER A 1 213 ? -18.083 -1.562 13.876 1.00 81.06 213 SER A N 1
ATOM 1522 C CA . SER A 1 213 ? -16.833 -1.474 14.645 1.00 81.06 213 SER A CA 1
ATOM 1523 C C . SER A 1 213 ? -16.811 -2.522 15.749 1.00 81.06 213 SER A C 1
ATOM 1525 O O . SER A 1 213 ? -17.008 -2.211 16.921 1.00 81.06 213 SER A O 1
ATOM 1527 N N . TYR A 1 214 ? -16.596 -3.775 15.362 1.00 82.19 214 TYR A N 1
ATOM 1528 C CA . TYR A 1 214 ? -16.404 -4.888 16.296 1.00 82.19 214 TYR A CA 1
ATOM 1529 C C . TYR A 1 214 ? -14.923 -5.117 16.645 1.00 82.19 214 TYR A C 1
ATOM 1531 O O . TYR A 1 214 ? -14.617 -5.881 17.556 1.00 82.19 214 TYR A O 1
ATOM 1539 N N . GLY A 1 215 ? -14.016 -4.461 15.919 1.00 84.56 215 GLY A N 1
ATOM 1540 C CA . GLY A 1 215 ? -12.586 -4.395 16.200 1.00 84.56 215 GLY A CA 1
ATOM 1541 C C . GLY A 1 215 ? -12.213 -3.277 17.179 1.00 84.56 215 GLY A C 1
ATOM 1542 O O . GLY A 1 215 ? -13.072 -2.613 17.759 1.00 84.56 215 GLY A O 1
ATOM 1543 N N . LEU A 1 216 ? -10.910 -3.042 17.335 1.00 85.44 216 LEU A N 1
ATOM 1544 C CA . LEU A 1 216 ? -10.356 -2.021 18.229 1.00 85.44 216 LEU A CA 1
ATOM 1545 C C . LEU A 1 216 ? -9.732 -0.867 17.440 1.00 85.44 216 LEU A C 1
ATOM 1547 O O . LEU A 1 216 ? -9.212 -1.054 16.337 1.00 85.44 216 LEU A O 1
ATOM 1551 N N . ILE A 1 217 ? -9.784 0.327 18.028 1.00 85.12 217 ILE A N 1
ATOM 1552 C CA . ILE A 1 217 ? -9.208 1.557 17.482 1.00 85.12 217 ILE A CA 1
ATOM 1553 C C . ILE A 1 217 ? -8.307 2.162 18.559 1.00 85.12 217 ILE A C 1
ATOM 1555 O O . ILE A 1 217 ? -8.773 2.445 19.662 1.00 85.12 217 ILE A O 1
ATOM 1559 N N . PHE A 1 218 ? -7.027 2.342 18.244 1.00 82.88 218 PHE A N 1
ATOM 1560 C CA . PHE A 1 218 ? -6.003 2.829 19.162 1.00 82.88 218 PHE A CA 1
ATOM 1561 C C . PHE A 1 218 ? -5.352 4.110 18.654 1.00 82.88 218 PHE A C 1
ATOM 1563 O O . PHE A 1 218 ? -5.022 4.232 17.474 1.00 82.88 218 PHE A O 1
ATOM 1570 N N . LYS A 1 219 ? -5.067 5.013 19.595 1.00 81.44 219 LYS A N 1
ATOM 1571 C CA . LYS A 1 219 ? -4.166 6.142 19.388 1.00 81.44 219 LYS A CA 1
ATOM 1572 C C . LYS A 1 219 ? -2.930 5.973 20.274 1.00 81.44 219 LYS A C 1
ATOM 1574 O O . LYS A 1 219 ? -2.998 6.147 21.486 1.00 81.44 219 LYS A O 1
ATOM 1579 N N . ASP A 1 220 ? -1.821 5.591 19.661 1.00 74.94 220 ASP A N 1
ATOM 1580 C CA . ASP A 1 220 ? -0.494 5.413 20.242 1.00 74.94 220 ASP A CA 1
ATOM 1581 C C . ASP A 1 220 ? 0.201 6.776 20.421 1.00 74.94 220 ASP A C 1
ATOM 1583 O O . ASP A 1 220 ? 1.077 7.175 19.658 1.00 74.94 220 ASP A O 1
ATOM 1587 N N . THR A 1 221 ? -0.211 7.538 21.436 1.00 69.94 221 THR A N 1
ATOM 1588 C CA . THR A 1 221 ? 0.351 8.871 21.728 1.00 69.94 221 THR A CA 1
ATOM 1589 C C . THR A 1 221 ? 1.741 8.836 22.387 1.00 69.94 221 THR A C 1
ATOM 1591 O O . THR A 1 221 ? 2.182 9.849 22.930 1.00 69.94 221 THR A O 1
ATOM 1594 N N . GLY A 1 222 ? 2.434 7.692 22.363 1.00 61.22 222 GLY A N 1
ATOM 1595 C CA . GLY A 1 222 ? 3.693 7.461 23.067 1.00 61.22 222 GLY A CA 1
ATOM 1596 C C . GLY A 1 222 ? 3.501 7.023 24.526 1.00 61.22 222 GLY A C 1
ATOM 1597 O O . GLY A 1 222 ? 2.644 7.534 25.247 1.00 61.22 222 GLY A O 1
ATOM 1598 N N . GLY A 1 223 ? 4.335 6.071 24.959 1.00 59.59 223 GLY A N 1
ATOM 1599 C CA . GLY A 1 223 ? 4.209 5.351 26.233 1.00 59.59 223 GLY A CA 1
ATOM 1600 C C . GLY A 1 223 ? 3.598 3.958 26.049 1.00 59.59 223 GLY A C 1
ATOM 1601 O O . GLY A 1 223 ? 2.971 3.669 25.036 1.00 59.59 223 GLY A O 1
ATOM 1602 N N . SER A 1 224 ? 3.793 3.058 27.013 1.00 57.12 224 SER A N 1
ATOM 1603 C CA . SER A 1 224 ? 3.099 1.767 26.990 1.00 57.12 224 SER A CA 1
ATOM 1604 C C . SER A 1 224 ? 1.623 1.994 27.313 1.00 57.12 224 SER A C 1
ATOM 1606 O O . SER A 1 224 ? 1.305 2.427 28.421 1.00 57.12 224 SER A O 1
ATOM 1608 N N . TYR A 1 225 ? 0.717 1.673 26.386 1.00 54.91 225 TYR A N 1
ATOM 1609 C CA . TYR A 1 225 ? -0.688 1.484 26.741 1.00 54.91 225 TYR A CA 1
ATOM 1610 C C . TYR A 1 225 ? -0.811 0.165 27.512 1.00 54.91 225 TYR A C 1
ATOM 1612 O O . TYR A 1 225 ? -0.979 -0.908 26.931 1.00 54.91 225 TYR A O 1
ATOM 1620 N N . THR A 1 226 ? -0.660 0.237 28.833 1.00 56.28 226 THR A N 1
ATOM 1621 C CA . THR A 1 226 ? -1.036 -0.856 29.728 1.00 56.28 226 THR A CA 1
ATOM 1622 C C . THR A 1 226 ? -2.499 -0.651 30.064 1.00 56.28 226 THR A C 1
ATOM 1624 O O . THR A 1 226 ? -2.831 0.254 30.824 1.00 56.28 226 THR A O 1
ATOM 1627 N N . ALA A 1 227 ? -3.376 -1.457 29.471 1.00 56.06 227 ALA A N 1
ATOM 1628 C CA . ALA A 1 227 ? -4.764 -1.471 29.895 1.00 56.06 227 ALA A CA 1
ATOM 1629 C C . ALA A 1 227 ? -4.805 -1.951 31.353 1.00 56.06 227 ALA A C 1
ATOM 1631 O O . ALA A 1 227 ? -4.310 -3.039 31.668 1.00 56.06 227 ALA A O 1
ATOM 1632 N N . GLU A 1 228 ? -5.368 -1.143 32.241 1.00 60.59 228 GLU A N 1
ATOM 1633 C CA . GLU A 1 228 ? -5.625 -1.543 33.618 1.00 60.59 228 GLU A CA 1
ATOM 1634 C C . GLU A 1 228 ? -6.956 -2.289 33.684 1.00 60.59 228 GLU A C 1
ATOM 1636 O O . GLU A 1 228 ? -7.806 -2.158 32.801 1.00 60.59 228 GLU A O 1
ATOM 1641 N N . ILE A 1 229 ? -7.172 -3.070 34.748 1.00 68.00 229 ILE A N 1
ATOM 1642 C CA . ILE A 1 229 ? -8.422 -3.830 34.927 1.00 68.00 229 ILE A CA 1
ATOM 1643 C C . ILE A 1 229 ? -9.652 -2.948 34.704 1.00 68.00 229 ILE A C 1
ATOM 1645 O O . ILE A 1 229 ? -10.615 -3.412 34.110 1.00 68.00 229 ILE A O 1
ATOM 1649 N N . SER A 1 230 ? -9.630 -1.680 35.117 1.00 67.06 230 SER A N 1
ATOM 1650 C CA . SER A 1 230 ? -10.736 -0.743 34.905 1.00 67.06 230 SER A CA 1
ATOM 1651 C C . SER A 1 230 ? -11.092 -0.521 33.432 1.00 67.06 230 SER A C 1
ATOM 1653 O O . SER A 1 230 ? -12.279 -0.408 33.128 1.00 67.06 230 SER A O 1
ATOM 1655 N N . ASP A 1 231 ? -10.111 -0.523 32.528 1.00 57.91 231 ASP A N 1
ATOM 1656 C CA . ASP A 1 231 ? -10.279 -0.165 31.113 1.00 57.91 231 ASP A CA 1
ATOM 1657 C C . ASP A 1 231 ? -11.002 -1.260 30.318 1.00 57.91 231 ASP A C 1
ATOM 1659 O O . ASP A 1 231 ? -11.777 -0.969 29.408 1.00 57.91 231 ASP A O 1
ATOM 1663 N N . TYR A 1 232 ? -10.816 -2.525 30.707 1.00 63.34 232 TYR A N 1
ATOM 1664 C CA . TYR A 1 232 ? -11.510 -3.679 30.120 1.00 63.34 232 TYR A CA 1
ATOM 1665 C C . TYR A 1 232 ? -12.454 -4.391 31.092 1.00 63.34 232 TYR A C 1
ATOM 1667 O O . TYR A 1 232 ? -13.093 -5.367 30.706 1.00 63.34 232 TYR A O 1
ATOM 1675 N N . SER A 1 233 ? -12.629 -3.891 32.320 1.00 66.06 233 SER A N 1
ATOM 1676 C CA . SER A 1 233 ? -13.553 -4.465 33.318 1.00 66.06 233 SER A CA 1
ATOM 1677 C C . SER A 1 233 ? -14.992 -4.544 32.825 1.00 66.06 233 SER A C 1
ATOM 1679 O O . SER A 1 233 ? -15.780 -5.295 33.384 1.00 66.06 233 SER A O 1
ATOM 1681 N N . ARG A 1 234 ? -15.340 -3.752 31.806 1.00 54.78 234 ARG A N 1
ATOM 1682 C CA . ARG A 1 234 ? -16.669 -3.710 31.192 1.00 54.78 234 ARG A CA 1
ATOM 1683 C C . ARG A 1 234 ? -16.750 -4.496 29.881 1.00 54.78 234 ARG A C 1
ATOM 1685 O O . ARG A 1 234 ? -17.842 -4.694 29.351 1.00 54.78 234 ARG A O 1
ATOM 1692 N N . PHE A 1 235 ? -15.612 -4.929 29.340 1.00 50.19 235 PHE A N 1
ATOM 1693 C CA . PHE A 1 235 ? -15.543 -5.685 28.095 1.00 50.19 235 PHE A CA 1
ATOM 1694 C C . PHE A 1 235 ? -15.954 -7.137 28.362 1.00 50.19 235 PHE A C 1
ATOM 1696 O O . PHE A 1 235 ? -15.388 -7.810 29.219 1.00 50.19 235 PHE A O 1
ATOM 1703 N N . GLY A 1 236 ? -16.979 -7.624 27.658 1.00 49.41 236 GLY A N 1
ATOM 1704 C CA . GLY A 1 236 ? -17.502 -8.983 27.851 1.00 49.41 236 GLY A CA 1
ATOM 1705 C C . GLY A 1 236 ? -18.267 -9.210 29.163 1.00 49.41 236 GLY A C 1
ATOM 1706 O O . GLY A 1 236 ? -18.666 -10.342 29.436 1.00 49.41 236 GLY A O 1
ATOM 1707 N N . THR A 1 237 ? -18.508 -8.167 29.964 1.00 48.59 237 THR A N 1
ATOM 1708 C CA . THR A 1 237 ? -19.332 -8.275 31.172 1.00 48.59 237 THR A CA 1
ATOM 1709 C C . THR A 1 237 ? -20.799 -8.026 30.866 1.00 48.59 237 THR A C 1
ATOM 1711 O O . THR A 1 237 ? -21.153 -7.019 30.255 1.00 48.59 237 THR A O 1
ATOM 1714 N N . ILE A 1 238 ? -21.658 -8.911 31.362 1.00 51.12 238 ILE A N 1
ATOM 1715 C CA . ILE A 1 238 ? -23.093 -8.661 31.480 1.00 51.12 238 ILE A CA 1
ATOM 1716 C C . ILE A 1 238 ? -23.258 -7.700 32.661 1.00 51.12 238 ILE A C 1
ATOM 1718 O O . ILE A 1 238 ? -22.850 -8.026 33.780 1.00 51.12 238 ILE A O 1
ATOM 1722 N N . ALA A 1 239 ? -23.792 -6.500 32.422 1.00 54.31 239 ALA A N 1
ATOM 1723 C CA . ALA A 1 239 ? -24.176 -5.622 33.520 1.00 54.31 239 ALA A CA 1
ATOM 1724 C C . ALA A 1 239 ? -25.251 -6.345 34.340 1.00 54.31 239 ALA A C 1
ATOM 1726 O O . ALA A 1 239 ? -26.211 -6.869 33.773 1.00 54.31 239 ALA A O 1
ATOM 1727 N N . LYS A 1 240 ? -25.050 -6.437 35.659 1.00 53.06 240 LYS A N 1
ATOM 1728 C CA . LYS A 1 240 ? -26.020 -7.076 36.550 1.00 53.06 240 LYS A CA 1
ATOM 1729 C C . LYS A 1 240 ? -27.363 -6.371 36.391 1.00 53.06 240 LYS A C 1
ATOM 1731 O O . LYS A 1 240 ? -27.416 -5.156 36.533 1.00 53.06 240 LYS A O 1
ATOM 1736 N N . ASP A 1 241 ? -28.385 -7.164 36.102 1.00 58.06 241 ASP A N 1
ATOM 1737 C CA . ASP A 1 241 ? -29.794 -6.940 36.405 1.00 58.06 241 ASP A CA 1
ATOM 1738 C C . ASP A 1 241 ? -30.050 -5.715 37.300 1.00 58.06 241 ASP A C 1
ATOM 1740 O O . ASP A 1 241 ? -29.807 -5.755 38.510 1.00 58.06 241 ASP A O 1
ATOM 1744 N N . GLU A 1 242 ? -30.529 -4.620 36.706 1.00 61.09 242 GLU A N 1
ATOM 1745 C CA . GLU A 1 242 ? -30.936 -3.437 37.465 1.00 61.09 242 GLU A CA 1
ATOM 1746 C C . GLU A 1 242 ? -32.405 -3.581 37.882 1.00 61.09 242 GLU A C 1
ATOM 1748 O O . GLU A 1 242 ? -33.282 -3.882 37.067 1.00 61.09 242 GLU A O 1
ATOM 1753 N N . GLU A 1 243 ? -32.685 -3.366 39.171 1.00 70.50 243 GLU A N 1
ATOM 1754 C CA . GLU A 1 243 ? -34.050 -3.165 39.655 1.00 70.50 243 GLU A CA 1
ATOM 1755 C C . GLU A 1 243 ? -34.508 -1.752 39.284 1.00 70.50 243 GLU A C 1
ATOM 1757 O O . GLU A 1 243 ? -34.092 -0.768 39.897 1.00 70.50 243 GLU A O 1
ATOM 1762 N N . VAL A 1 244 ? -35.407 -1.654 38.309 1.00 73.56 244 VAL A N 1
ATOM 1763 C CA . VAL A 1 244 ? -36.043 -0.392 37.930 1.00 73.56 244 VAL A CA 1
ATOM 1764 C C . VAL A 1 244 ? -37.403 -0.310 38.612 1.00 73.56 244 VAL A C 1
ATOM 1766 O O . VAL A 1 244 ? -38.207 -1.243 38.530 1.00 73.56 244 VAL A O 1
ATOM 1769 N N . VAL A 1 245 ? -37.674 0.813 39.282 1.00 83.19 245 VAL A N 1
ATOM 1770 C CA . VAL A 1 245 ? -39.021 1.135 39.772 1.00 83.19 245 VAL A CA 1
ATOM 1771 C C . VAL A 1 245 ? -39.881 1.474 38.562 1.00 83.19 245 VAL A C 1
ATOM 1773 O O . VAL A 1 245 ? -39.626 2.463 37.879 1.00 83.19 245 VAL A O 1
ATOM 1776 N N . VAL A 1 246 ? -40.868 0.630 38.278 1.00 84.19 246 VAL A N 1
ATOM 1777 C CA . VAL A 1 246 ? -41.750 0.779 37.113 1.00 84.19 246 VAL A CA 1
ATOM 1778 C C . VAL A 1 246 ? -43.095 1.389 37.470 1.00 84.19 246 VAL A C 1
ATOM 1780 O O . VAL A 1 246 ? -43.759 1.914 36.583 1.00 84.19 246 VAL A O 1
ATOM 1783 N N . ASP A 1 247 ? -43.491 1.309 38.742 1.00 88.19 247 ASP A N 1
ATOM 1784 C CA . ASP A 1 247 ? -44.737 1.884 39.243 1.00 88.19 247 ASP A CA 1
ATOM 1785 C C . ASP A 1 247 ? -44.746 1.930 40.785 1.00 88.19 247 ASP A C 1
ATOM 1787 O O . ASP A 1 247 ? -43.786 1.496 41.429 1.00 88.19 247 ASP A O 1
ATOM 1791 N N . TYR A 1 248 ? -45.836 2.417 41.375 1.00 90.06 248 TYR A N 1
ATOM 1792 C CA . TYR A 1 248 ? -46.134 2.331 42.804 1.00 90.06 248 TYR A CA 1
ATOM 1793 C C . TYR A 1 248 ? -47.510 1.693 43.025 1.00 90.06 248 TYR A C 1
ATOM 1795 O O . TYR A 1 248 ? -48.451 1.962 42.282 1.00 90.06 248 TYR A O 1
ATOM 1803 N N . ASP A 1 249 ? -47.641 0.848 44.048 1.00 90.69 249 ASP A N 1
ATOM 1804 C CA . ASP A 1 249 ? -48.937 0.278 44.421 1.00 90.69 249 ASP A CA 1
ATOM 1805 C C . ASP A 1 249 ? -49.843 1.300 45.142 1.00 90.69 249 ASP A C 1
ATOM 1807 O O . ASP A 1 249 ? -49.451 2.431 45.442 1.00 90.69 249 ASP A O 1
ATOM 1811 N N . GLU A 1 250 ? -51.078 0.898 45.452 1.00 90.88 250 GLU A N 1
ATOM 1812 C CA . GLU A 1 250 ? -52.066 1.731 46.159 1.00 90.88 250 GLU A CA 1
ATOM 1813 C C . GLU A 1 250 ? -51.621 2.186 47.564 1.00 90.88 250 GLU A C 1
ATOM 1815 O O . GLU A 1 250 ? -52.167 3.147 48.107 1.00 90.88 250 GLU A O 1
ATOM 1820 N N . ASN A 1 251 ? -50.591 1.548 48.129 1.00 94.81 251 ASN A N 1
ATOM 1821 C CA . ASN A 1 251 ? -49.969 1.899 49.405 1.00 94.81 251 ASN A CA 1
ATOM 1822 C C . ASN A 1 251 ? -48.672 2.709 49.222 1.00 94.81 251 ASN A C 1
ATOM 1824 O O . ASN A 1 251 ? -47.928 2.901 50.186 1.00 94.81 251 ASN A O 1
ATOM 1828 N N . SER A 1 252 ? -48.394 3.197 48.007 1.00 88.00 252 SER A N 1
ATOM 1829 C CA . SER A 1 252 ? -47.168 3.917 47.637 1.00 88.00 252 SER A CA 1
ATOM 1830 C C . SER A 1 252 ? -45.879 3.099 47.793 1.00 88.00 252 SER A C 1
ATOM 1832 O O . SER A 1 252 ? -44.800 3.672 47.966 1.00 88.00 252 SER A O 1
ATOM 1834 N N . GLN A 1 253 ? -45.948 1.768 47.721 1.00 91.19 253 GLN A N 1
ATOM 1835 C CA . GLN A 1 253 ? -44.755 0.924 47.670 1.00 91.19 253 GLN A CA 1
ATOM 1836 C C . GLN A 1 253 ? -44.273 0.762 46.230 1.00 91.19 253 GLN A C 1
ATOM 1838 O O . GLN A 1 253 ? -45.062 0.538 45.316 1.00 91.19 253 GLN A O 1
ATOM 1843 N N . ALA A 1 254 ? -42.960 0.871 46.026 1.00 90.00 254 ALA A N 1
ATOM 1844 C CA . ALA A 1 254 ? -42.353 0.764 44.706 1.00 90.00 254 ALA A CA 1
ATOM 1845 C C . ALA A 1 254 ? -42.516 -0.650 44.125 1.00 90.00 254 ALA A C 1
ATOM 1847 O O . ALA A 1 254 ? -42.027 -1.628 44.694 1.00 90.00 254 ALA A O 1
ATOM 1848 N N . ILE A 1 255 ? -43.128 -0.743 42.947 1.00 85.31 255 ILE A N 1
ATOM 1849 C CA . ILE A 1 255 ? -43.169 -1.951 42.128 1.00 85.31 255 ILE A CA 1
ATOM 1850 C C . ILE A 1 255 ? -41.901 -1.963 41.282 1.00 85.31 255 ILE A C 1
ATOM 1852 O O . ILE A 1 255 ? -41.678 -1.086 40.443 1.00 85.31 255 ILE A O 1
ATOM 1856 N N . LYS A 1 256 ? -41.054 -2.965 41.506 1.00 85.81 256 LYS A N 1
ATOM 1857 C CA . LYS A 1 256 ? -39.771 -3.102 40.821 1.00 85.81 256 LYS A CA 1
ATOM 1858 C C . LYS A 1 256 ? -39.818 -4.222 39.795 1.00 85.81 256 LYS A C 1
ATOM 1860 O O . LYS A 1 256 ? -40.406 -5.274 40.040 1.00 85.81 256 LYS A O 1
ATOM 1865 N N . LYS A 1 257 ? -39.170 -4.005 38.655 1.00 77.62 257 LYS A N 1
ATOM 1866 C CA . LYS A 1 257 ? -38.869 -5.055 37.681 1.00 77.62 257 LYS A CA 1
ATOM 1867 C C . LYS A 1 257 ? -37.373 -5.109 37.444 1.00 77.62 257 LYS A C 1
ATOM 1869 O O . LYS A 1 257 ? -36.707 -4.082 37.352 1.00 77.62 257 LYS A O 1
ATOM 1874 N N . THR A 1 258 ? -36.871 -6.327 37.341 1.00 71.75 258 THR A N 1
ATOM 1875 C CA . THR A 1 258 ? -35.483 -6.594 36.999 1.00 71.75 258 THR A CA 1
ATOM 1876 C C . THR A 1 258 ? -35.324 -6.528 35.487 1.00 71.75 258 THR A C 1
ATOM 1878 O O . THR A 1 258 ? -36.005 -7.259 34.765 1.00 71.75 258 THR A O 1
ATOM 1881 N N . TYR A 1 259 ? -34.442 -5.655 35.011 1.00 52.66 259 TYR A N 1
ATOM 1882 C CA . TYR A 1 259 ? -34.098 -5.555 33.598 1.00 52.66 259 TYR A CA 1
ATOM 1883 C C . TYR A 1 259 ? -32.632 -5.920 33.399 1.00 52.66 259 TYR A C 1
ATOM 1885 O O . TYR A 1 259 ? -31.737 -5.298 33.970 1.00 52.66 259 TYR A O 1
ATOM 1893 N N . THR A 1 260 ? -32.384 -6.910 32.546 1.00 52.44 260 THR A N 1
ATOM 1894 C CA . THR A 1 260 ? -31.037 -7.214 32.070 1.00 52.44 260 THR A CA 1
ATOM 1895 C C . THR A 1 260 ? -30.684 -6.227 30.962 1.00 52.44 260 THR A C 1
ATOM 1897 O O . THR A 1 260 ? -31.269 -6.262 29.877 1.00 52.44 260 THR A O 1
ATOM 1900 N N . ILE A 1 261 ? -29.724 -5.337 31.212 1.00 55.56 261 ILE A N 1
ATOM 1901 C CA . ILE A 1 261 ? -29.184 -4.457 30.171 1.00 55.56 261 ILE A CA 1
ATOM 1902 C C . ILE A 1 261 ? -28.130 -5.249 29.396 1.00 55.56 261 ILE A C 1
ATOM 1904 O O . ILE A 1 261 ? -26.992 -5.415 29.838 1.00 55.56 261 ILE A O 1
ATOM 1908 N N . ILE A 1 262 ? -28.518 -5.766 28.230 1.00 49.53 262 ILE A N 1
ATOM 1909 C CA . ILE A 1 262 ? -27.619 -6.496 27.337 1.00 49.53 262 ILE A CA 1
ATOM 1910 C C . ILE A 1 262 ? -26.996 -5.495 26.355 1.00 49.53 262 ILE A C 1
ATOM 1912 O O . ILE A 1 262 ? -27.612 -5.135 25.354 1.00 49.53 262 ILE A O 1
ATOM 1916 N N . ASN A 1 263 ? -25.750 -5.078 26.597 1.00 48.62 263 ASN A N 1
ATOM 1917 C CA . ASN A 1 263 ? -24.908 -4.575 25.508 1.00 48.62 263 ASN A CA 1
ATOM 1918 C C . ASN A 1 263 ? -24.510 -5.796 24.669 1.00 48.62 263 ASN A C 1
ATOM 1920 O O . ASN A 1 263 ? -23.652 -6.577 25.077 1.00 48.62 263 ASN A O 1
ATOM 1924 N N . ALA A 1 264 ? -25.241 -6.020 23.575 1.00 37.53 264 ALA A N 1
ATOM 1925 C CA . ALA A 1 264 ? -25.259 -7.266 22.813 1.00 37.53 264 ALA A CA 1
ATOM 1926 C C . ALA A 1 264 ? -23.858 -7.822 22.504 1.00 37.53 264 ALA A C 1
ATOM 1928 O O . ALA A 1 264 ? -23.068 -7.224 21.776 1.00 37.53 264 ALA A O 1
ATOM 1929 N N . LYS A 1 265 ? -23.597 -9.025 23.020 1.00 40.38 265 LYS A N 1
ATOM 1930 C CA . LYS A 1 265 ? -22.625 -9.959 22.455 1.00 40.38 265 LYS A CA 1
ATOM 1931 C C . LYS A 1 265 ? -23.262 -10.529 21.185 1.00 40.38 265 LYS A C 1
ATOM 1933 O O . LYS A 1 265 ? -24.389 -11.010 21.259 1.00 40.38 265 LYS A O 1
ATOM 1938 N N . ALA A 1 266 ? -22.581 -10.459 20.042 1.00 34.19 266 ALA A N 1
ATOM 1939 C CA . ALA A 1 266 ? -23.006 -11.206 18.860 1.00 34.19 266 ALA A CA 1
ATOM 1940 C C . ALA A 1 266 ? -23.005 -12.704 19.211 1.00 34.19 266 ALA A C 1
ATOM 1942 O O . ALA A 1 266 ? -22.018 -13.209 19.756 1.00 34.19 266 ALA A O 1
ATOM 1943 N N . GLU A 1 267 ? -24.131 -13.380 18.982 1.00 37.69 267 GLU A N 1
ATOM 1944 C CA . GLU A 1 267 ? -24.207 -14.837 19.082 1.00 37.69 267 GLU A CA 1
ATOM 1945 C C . GLU A 1 267 ? -23.247 -15.449 18.051 1.00 37.69 267 GLU A C 1
ATOM 1947 O O . GLU A 1 267 ? -23.090 -14.913 16.952 1.00 37.69 267 GLU A O 1
ATOM 1952 N N . GLY A 1 268 ? -22.515 -16.473 18.501 1.00 37.56 268 GLY A N 1
ATOM 1953 C CA . GLY A 1 268 ? -21.300 -16.987 17.862 1.00 37.56 268 GLY A CA 1
ATOM 1954 C C . GLY A 1 268 ? -21.503 -17.840 16.622 1.00 37.56 268 GLY A C 1
ATOM 1955 O O . GLY A 1 268 ? -22.659 -18.142 16.260 1.00 37.56 268 GLY A O 1
#

Sequence (268 aa):
NGTITGTSTGTYSYGICNEGGTIGTLTNNGTTTGTSTSSSGYGIYNKSATIGTLLNNGTITGTTENRNGYGIYNQDASITELLNNGFIRGTGGSSFYQSGYGIYHDAMDINIEKLTNNGIITGTSENGDGYGIATFINTAVIKILVNNGTITGTTENSDGYGIDTTNDATLANTGVIYGKTNAIINVGTANNYGLLISQTGDTVSGGTSITNSYGLIFKDTGGSYTAEISDYSRFGTIAKDEEVVVDYDENSQAIKKTYTIINAKAEG

Foldseek 3Di:
DDEQEFEEAADEWELEEAECEEAAEAAALEEQWFEYAAEWFESYEHECYEYAEYHYLYEAWFEYAHAWGESYEAAQYAYAEYEANEEFWFEFHADAQTWGESYEFEHAQHEHAEYAHLYEFWIEYAHYWFESYEYDDLRYDHAEYEANEEFWIEYNHDWGESYEYNLHYEYEHCYEFEIQAESYASRNEYADNEEQEYAHHANYYHNYHYPHHNYDYYHCVDDDPDDDCVNCVVPPDFDFFDWDQPDADPVRHTDTDTDGDDPDDPDD

pLDDT: mean 88.47, std 14.69, range [34.19, 98.94]

Radius of gyration: 23.07 Å; chains: 1; bounding box: 73×35×72 Å